Protein AF-A0A6L8U8P9-F1 (afdb_monomer_lite)

pLDDT: mean 80.03, std 17.09, range [36.03, 98.38]

Secondary structure (DSSP, 8-state):
-HHHHHHHHHHHHHHHTT-------SEE-TT-SEEEE---TTT-TT---EEEEEEEBTTB---EEEEE--TT----EEEEEEEETTTTEEEE-TT--SSEEEEE-SEEEEEEEEETTEEEEEEEEEEEEEEEEEEEEEEEESSS-EEEEEEEEE-TT--IIIII--EE-TTSTT--EE----SS-TTTT-

Sequence (190 aa):
MRVVRKLFLLITVLGALVSGKEAQAQLFSPGCDWVGTTQYQYVAPELQDPIFIFFSWLDNPGLGNLRAQFSDSTHATYLWRKYDPAQRQFNIIQGQTDSLLINLERGGYRVEVTVGDSTEIYTAWVMIDDVEIDRLAVWNNNCERLTLALFSKPNNFYEVNSNYFTYYNYYTPIHAPLTVLGPRGYFGDY

Radius of gyration: 21.23 Å; chains: 1; bounding box: 66×37×52 Å

Structure (mmCIF, N/CA/C/O backbone):
data_AF-A0A6L8U8P9-F1
#
_entry.id   AF-A0A6L8U8P9-F1
#
loop_
_atom_site.group_PDB
_atom_site.id
_atom_site.type_symbol
_atom_site.label_atom_id
_atom_site.label_alt_id
_atom_site.label_comp_id
_atom_site.label_asym_id
_atom_site.label_entity_id
_atom_site.label_seq_id
_atom_site.pdbx_PDB_ins_code
_atom_site.Cartn_x
_atom_site.Cartn_y
_atom_site.Cartn_z
_atom_site.occupancy
_atom_site.B_iso_or_equiv
_atom_site.auth_seq_id
_atom_site.auth_comp_id
_atom_site.auth_asym_id
_atom_site.auth_atom_id
_atom_site.pdbx_PDB_model_num
ATOM 1 N N . MET A 1 1 ? 49.863 11.173 25.622 1.00 55.50 1 MET A N 1
ATOM 2 C CA . MET A 1 1 ? 49.269 10.029 24.879 1.00 55.50 1 MET A CA 1
ATOM 3 C C . MET A 1 1 ? 48.055 9.364 25.542 1.00 55.50 1 MET A C 1
ATOM 5 O O . MET A 1 1 ? 47.125 9.035 24.820 1.00 55.50 1 MET A O 1
ATOM 9 N N . ARG A 1 2 ? 47.993 9.165 26.872 1.00 53.00 2 ARG A N 1
ATOM 10 C CA . ARG A 1 2 ? 46.843 8.493 27.533 1.00 53.00 2 ARG A CA 1
ATOM 11 C C . ARG A 1 2 ? 45.495 9.235 27.427 1.00 53.00 2 ARG A C 1
ATOM 13 O O . ARG A 1 2 ? 44.466 8.575 27.369 1.00 53.00 2 ARG A O 1
ATOM 20 N N . VAL A 1 3 ? 45.492 10.569 27.379 1.00 55.50 3 VAL A N 1
ATOM 21 C CA . VAL A 1 3 ? 44.261 11.389 27.298 1.00 55.50 3 VAL A CA 1
ATOM 22 C C . VAL A 1 3 ? 43.650 11.365 25.890 1.00 55.50 3 VAL A C 1
ATOM 24 O O . VAL A 1 3 ? 42.452 11.154 25.750 1.00 55.50 3 VAL A O 1
ATOM 27 N N . VAL A 1 4 ? 44.481 11.450 24.845 1.00 57.53 4 VAL A N 1
ATOM 28 C CA . VAL A 1 4 ? 44.051 11.401 23.431 1.00 57.53 4 VAL A CA 1
ATOM 29 C C . VAL A 1 4 ? 43.380 10.065 23.095 1.00 57.53 4 VAL A C 1
ATOM 31 O O . VAL A 1 4 ? 42.376 10.032 22.396 1.00 57.53 4 VAL A O 1
ATOM 34 N N . ARG A 1 5 ? 43.876 8.963 23.675 1.00 50.81 5 ARG A N 1
ATOM 35 C CA . ARG A 1 5 ? 43.324 7.612 23.489 1.00 50.81 5 ARG A CA 1
ATOM 36 C C . ARG A 1 5 ? 41.952 7.425 24.155 1.00 50.81 5 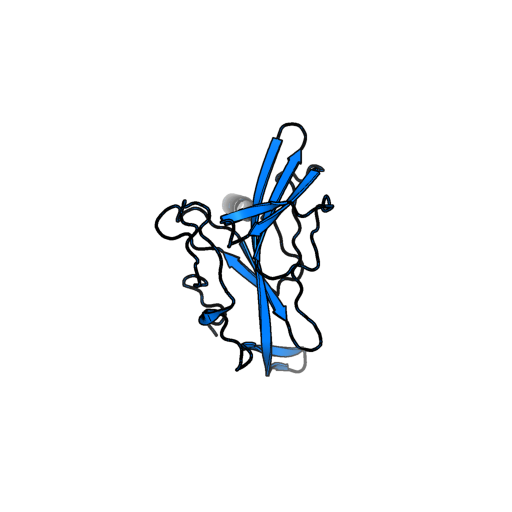ARG A C 1
ATOM 38 O O . ARG A 1 5 ? 41.137 6.672 23.640 1.00 50.81 5 ARG A O 1
ATOM 45 N N . LYS A 1 6 ? 41.688 8.124 25.269 1.00 52.06 6 LYS A N 1
ATOM 46 C CA . LYS A 1 6 ? 40.375 8.144 25.943 1.00 52.06 6 LYS A CA 1
ATOM 47 C C . LYS A 1 6 ? 39.373 9.045 25.216 1.00 52.06 6 LYS A C 1
ATOM 49 O O . LYS A 1 6 ? 38.208 8.682 25.114 1.00 52.06 6 LYS A O 1
ATOM 54 N N . LEU A 1 7 ? 39.838 10.171 24.670 1.00 52.81 7 LEU A N 1
ATOM 55 C CA . LEU A 1 7 ? 39.015 11.087 23.876 1.00 52.81 7 LEU A CA 1
ATOM 56 C C . LEU A 1 7 ? 38.567 10.438 22.554 1.00 52.81 7 LEU A C 1
ATOM 58 O O . LEU A 1 7 ? 37.402 10.538 22.189 1.00 52.81 7 LEU A O 1
ATOM 62 N N . PHE A 1 8 ? 39.460 9.692 21.891 1.00 57.50 8 PHE A N 1
ATOM 63 C CA . PHE A 1 8 ? 39.131 8.937 20.676 1.00 57.50 8 PHE A CA 1
ATOM 64 C C . PHE A 1 8 ? 38.073 7.851 20.920 1.00 57.50 8 PHE A C 1
ATOM 66 O O . PHE A 1 8 ? 37.175 7.681 20.100 1.00 57.50 8 PHE A O 1
ATOM 73 N N . LEU A 1 9 ? 38.156 7.157 22.062 1.00 56.59 9 LEU A N 1
ATOM 74 C CA . LEU A 1 9 ? 37.195 6.129 22.483 1.00 56.59 9 LEU A CA 1
ATOM 75 C C . LEU A 1 9 ? 35.818 6.723 22.813 1.00 56.59 9 LEU A C 1
ATOM 77 O O . LEU A 1 9 ? 34.799 6.146 22.454 1.00 56.59 9 LEU A O 1
ATOM 81 N N . LEU A 1 10 ? 35.776 7.902 23.441 1.00 54.94 10 LEU A N 1
ATOM 82 C CA . LEU A 1 10 ? 34.519 8.591 23.741 1.00 54.94 10 LEU A CA 1
ATOM 83 C C . LEU A 1 10 ? 33.801 9.049 22.459 1.00 54.94 10 LEU A C 1
ATOM 85 O O . LEU A 1 10 ? 32.586 8.924 22.364 1.00 54.94 10 LEU A O 1
ATOM 89 N N . ILE A 1 11 ? 34.551 9.524 21.457 1.00 60.00 11 ILE A N 1
ATOM 90 C CA . ILE A 1 11 ? 34.009 9.973 20.162 1.00 60.00 11 ILE A CA 1
ATOM 91 C C . ILE A 1 11 ? 33.498 8.787 19.324 1.00 60.00 11 ILE A C 1
ATOM 93 O O . ILE A 1 11 ? 32.464 8.904 18.672 1.00 60.00 11 ILE A O 1
ATOM 97 N N . THR A 1 12 ? 34.159 7.624 19.382 1.00 58.34 12 THR A N 1
ATOM 98 C CA . THR A 1 12 ? 33.671 6.406 18.701 1.00 58.34 12 THR A CA 1
ATOM 99 C C . THR A 1 12 ? 32.429 5.817 19.373 1.00 58.34 12 THR A C 1
ATOM 101 O O . THR A 1 12 ? 31.519 5.378 18.675 1.00 58.34 12 THR A O 1
ATOM 104 N N . VAL A 1 13 ? 32.334 5.872 20.707 1.00 57.28 13 VAL A N 1
ATOM 105 C CA . VAL A 1 13 ? 31.133 5.440 21.447 1.00 57.28 13 VAL A CA 1
ATOM 106 C C . VAL A 1 13 ? 29.951 6.395 21.219 1.00 57.28 13 VAL A C 1
ATOM 108 O O . VAL A 1 13 ? 28.833 5.927 21.019 1.00 57.28 13 VAL A O 1
ATOM 111 N N . LEU A 1 14 ? 30.179 7.715 21.161 1.00 53.31 14 LEU A N 1
ATOM 112 C CA . LEU A 1 14 ? 29.124 8.684 20.824 1.00 53.31 14 LEU A CA 1
ATOM 113 C C . LEU A 1 14 ? 28.647 8.557 19.366 1.00 53.31 14 LEU A C 1
ATOM 115 O O . LEU A 1 14 ? 27.462 8.732 19.108 1.00 53.31 14 LEU A O 1
ATOM 119 N N . GLY A 1 15 ? 29.538 8.226 18.423 1.00 55.09 15 GLY A N 1
ATOM 120 C CA . GLY A 1 15 ? 29.177 8.005 17.016 1.00 55.09 15 GLY A CA 1
ATOM 121 C C . GLY A 1 15 ? 28.318 6.753 16.791 1.00 55.09 15 GLY A C 1
ATOM 122 O O . GLY A 1 15 ? 27.399 6.775 15.974 1.00 55.09 15 GLY A O 1
ATOM 123 N N . ALA A 1 16 ? 28.554 5.686 17.562 1.00 52.03 16 ALA A N 1
ATOM 124 C CA . ALA A 1 16 ? 27.753 4.461 17.497 1.00 52.03 16 ALA A CA 1
ATOM 125 C C . ALA A 1 16 ? 26.325 4.643 18.054 1.00 52.03 16 ALA A C 1
ATOM 127 O O . ALA A 1 16 ? 25.391 4.018 17.560 1.00 52.03 16 ALA A O 1
ATOM 128 N N . LEU A 1 17 ? 26.128 5.547 19.023 1.00 47.03 17 LEU A N 1
ATOM 129 C CA . LEU A 1 17 ? 24.813 5.859 19.604 1.00 47.03 17 LEU A CA 1
ATOM 130 C C . LEU A 1 17 ? 23.882 6.651 18.665 1.00 47.03 17 LEU A C 1
ATOM 132 O O . LEU A 1 17 ? 22.680 6.700 18.904 1.00 47.03 17 LEU A O 1
ATOM 136 N N . VAL A 1 18 ? 24.407 7.250 17.590 1.00 49.84 18 VAL A N 1
ATOM 137 C CA . VAL A 1 18 ? 23.620 8.052 16.630 1.00 49.84 18 VAL A CA 1
ATOM 138 C C . VAL A 1 18 ? 23.088 7.210 15.454 1.00 49.84 18 VAL A C 1
ATOM 140 O O . VAL A 1 18 ? 22.254 7.680 14.686 1.00 49.84 18 VAL A O 1
ATOM 143 N N . SER A 1 19 ? 23.482 5.938 15.336 1.00 46.34 19 SER A N 1
ATOM 144 C CA . SER A 1 19 ? 23.127 5.075 14.189 1.00 46.34 19 SER A CA 1
ATOM 145 C C . SER A 1 19 ? 21.841 4.255 14.380 1.00 46.34 19 SER A C 1
ATOM 147 O O . SER A 1 19 ? 21.686 3.192 13.792 1.00 46.34 19 SER A O 1
ATOM 149 N N . GLY A 1 20 ? 20.909 4.737 15.204 1.00 43.91 20 GLY A N 1
ATOM 150 C CA . GLY A 1 20 ? 19.635 4.074 15.494 1.00 43.91 20 GLY A CA 1
ATOM 151 C C . GLY A 1 20 ? 18.436 4.905 15.055 1.00 43.91 20 GLY A C 1
ATOM 152 O O . GLY A 1 20 ? 17.607 5.270 15.882 1.00 43.91 20 GLY A O 1
ATOM 153 N N . LYS A 1 21 ? 18.355 5.251 13.770 1.00 36.03 21 LYS A N 1
ATOM 154 C CA . LYS A 1 21 ? 17.099 5.699 13.154 1.00 36.03 21 LYS A CA 1
ATOM 155 C C . LYS A 1 21 ? 16.789 4.845 11.938 1.00 36.03 21 LYS A C 1
ATOM 157 O O . LYS A 1 21 ? 16.579 5.359 10.846 1.00 36.03 21 LYS A O 1
ATOM 162 N N . GLU A 1 22 ? 16.723 3.535 12.140 1.00 36.97 22 GLU A N 1
ATOM 163 C CA . GLU A 1 22 ? 15.730 2.806 11.368 1.00 36.97 22 GLU A CA 1
ATOM 164 C C . GLU A 1 22 ? 14.389 3.258 11.926 1.00 36.97 22 GLU A C 1
ATOM 166 O O . GLU A 1 22 ? 14.026 2.942 13.059 1.00 36.97 22 GLU A O 1
ATOM 171 N N . ALA A 1 23 ? 13.702 4.113 11.169 1.00 42.19 23 ALA A N 1
ATOM 172 C CA . ALA A 1 23 ? 12.272 4.251 11.335 1.00 42.19 23 ALA A CA 1
ATOM 173 C C . ALA A 1 23 ? 11.730 2.822 11.280 1.00 42.19 23 ALA A C 1
ATOM 175 O O . ALA A 1 23 ? 11.814 2.173 10.239 1.00 42.19 23 ALA A O 1
ATOM 176 N N . GLN A 1 24 ? 11.287 2.298 12.420 1.00 47.22 24 GLN A N 1
ATOM 177 C CA . GLN A 1 24 ? 10.573 1.033 12.474 1.00 47.22 24 GLN A CA 1
ATOM 178 C C . GLN A 1 24 ? 9.279 1.282 11.707 1.00 47.22 24 GLN A C 1
ATOM 180 O O . GLN A 1 24 ? 8.310 1.723 12.299 1.00 47.22 24 GLN A O 1
ATOM 185 N N . ALA A 1 25 ? 9.286 1.171 10.381 1.00 56.16 25 ALA A N 1
ATOM 186 C CA . ALA A 1 25 ? 8.114 1.453 9.571 1.00 56.16 25 ALA A CA 1
ATOM 187 C C . ALA A 1 25 ? 7.067 0.389 9.897 1.00 56.16 25 ALA A C 1
ATOM 189 O O . ALA A 1 25 ? 7.136 -0.705 9.379 1.00 56.16 25 ALA A O 1
ATOM 190 N N . GLN A 1 26 ? 6.104 0.663 10.771 1.00 84.25 26 GLN A N 1
ATOM 191 C CA . GLN A 1 26 ? 5.254 -0.372 11.381 1.00 84.25 26 GLN A CA 1
ATOM 192 C C . GLN A 1 26 ? 4.292 -1.072 10.397 1.00 84.25 26 GLN A C 1
ATOM 194 O O . GLN A 1 26 ? 3.624 -2.054 10.735 1.00 84.25 26 GLN A O 1
ATOM 199 N N . LEU A 1 27 ? 4.266 -0.591 9.153 1.00 92.56 27 LEU A N 1
ATOM 200 C CA . LEU A 1 27 ? 3.691 -1.238 7.989 1.00 92.56 27 LEU A CA 1
ATOM 201 C C . LEU A 1 27 ? 4.789 -1.410 6.931 1.00 92.56 27 LEU A C 1
ATOM 203 O O . LEU A 1 27 ? 5.313 -0.435 6.395 1.00 92.56 27 LEU A O 1
ATOM 207 N N . PHE A 1 28 ? 5.117 -2.661 6.631 1.00 92.75 28 PHE A N 1
ATOM 208 C CA . PHE A 1 28 ? 6.154 -3.053 5.682 1.00 92.75 28 PHE A CA 1
ATOM 209 C C . PHE A 1 28 ? 5.547 -3.800 4.501 1.00 92.75 28 PHE A C 1
ATOM 211 O O . PHE A 1 28 ? 4.434 -4.319 4.579 1.00 92.75 28 PHE A O 1
ATOM 218 N N . SER A 1 29 ? 6.327 -3.943 3.435 1.00 93.62 29 SER A N 1
ATOM 219 C CA . SER A 1 29 ? 5.911 -4.648 2.228 1.00 93.62 29 SER A CA 1
ATOM 220 C C . SER A 1 29 ? 6.964 -5.666 1.796 1.00 93.62 29 SER A C 1
ATOM 222 O O . SER A 1 29 ? 7.821 -5.358 0.967 1.00 93.62 29 SER A O 1
ATOM 224 N N . PRO A 1 30 ? 6.967 -6.878 2.381 1.00 90.81 30 PRO A N 1
ATOM 225 C CA . PRO A 1 30 ? 7.939 -7.903 2.026 1.00 90.81 30 PRO A CA 1
ATOM 226 C C . PRO A 1 30 ? 7.894 -8.228 0.528 1.00 90.81 30 PRO A C 1
ATOM 228 O O . PRO A 1 30 ? 6.839 -8.574 -0.004 1.00 90.81 30 PRO A O 1
ATOM 231 N N . GLY A 1 31 ? 9.052 -8.144 -0.129 1.00 87.31 31 GLY A N 1
ATOM 232 C CA . GLY A 1 31 ? 9.192 -8.456 -1.551 1.00 87.31 31 GLY A CA 1
ATOM 233 C C . GLY A 1 31 ? 8.754 -7.351 -2.513 1.00 87.31 31 GLY A C 1
ATOM 234 O O . GLY A 1 31 ? 8.612 -7.651 -3.690 1.00 87.31 31 GLY A O 1
ATOM 235 N N . CYS A 1 32 ? 8.533 -6.109 -2.058 1.00 89.75 32 CYS A N 1
ATOM 236 C CA . CYS A 1 32 ? 8.394 -4.990 -2.994 1.00 89.75 32 CYS A CA 1
ATOM 237 C C . CYS A 1 32 ? 9.730 -4.673 -3.677 1.00 89.75 32 CYS A C 1
ATOM 239 O O . CYS A 1 32 ? 10.789 -4.739 -3.046 1.00 89.75 32 CYS A O 1
ATOM 241 N N . ASP A 1 33 ? 9.663 -4.244 -4.930 1.00 86.81 33 ASP A N 1
ATOM 242 C CA . ASP A 1 33 ? 10.825 -3.862 -5.733 1.00 86.81 33 ASP A CA 1
ATOM 243 C C . ASP A 1 33 ? 11.245 -2.412 -5.482 1.00 86.81 33 ASP A C 1
ATOM 245 O O . ASP A 1 33 ? 12.424 -2.068 -5.586 1.00 86.81 33 ASP A O 1
ATOM 249 N N . TRP A 1 34 ? 10.292 -1.551 -5.110 1.00 84.88 34 TRP A N 1
ATOM 250 C CA . TRP A 1 34 ? 10.565 -0.146 -4.824 1.00 84.88 34 TRP A CA 1
ATOM 251 C C . TRP A 1 34 ? 9.672 0.421 -3.719 1.00 84.88 34 TRP A C 1
ATOM 253 O O . TRP A 1 34 ? 8.519 0.016 -3.546 1.00 84.88 34 TRP A O 1
ATOM 263 N N . VAL A 1 35 ? 10.215 1.396 -2.985 1.00 87.00 35 VAL A N 1
ATOM 264 C CA . VAL A 1 35 ? 9.531 2.094 -1.892 1.00 87.00 35 VAL A CA 1
ATOM 265 C C . VAL A 1 35 ? 9.643 3.603 -2.073 1.00 87.00 35 VAL A C 1
ATOM 267 O O . VAL A 1 35 ? 10.734 4.136 -2.277 1.00 87.00 35 VAL A O 1
ATOM 270 N N . GLY A 1 36 ? 8.517 4.289 -1.918 1.00 85.44 36 GLY A N 1
ATOM 271 C CA . GLY A 1 36 ? 8.430 5.743 -1.877 1.00 85.44 36 GLY A CA 1
ATOM 272 C C . GLY A 1 36 ? 7.459 6.218 -0.811 1.00 85.44 36 GLY A C 1
ATOM 273 O O . GLY A 1 36 ? 6.970 5.436 0.003 1.00 85.44 36 GLY A O 1
ATOM 274 N N . THR A 1 37 ? 7.160 7.512 -0.826 1.00 86.94 37 THR A N 1
ATOM 275 C CA . THR A 1 37 ? 6.170 8.113 0.067 1.00 86.94 37 THR A CA 1
ATOM 276 C C . THR A 1 37 ? 5.205 8.998 -0.704 1.00 86.94 37 THR A C 1
ATOM 278 O O . THR A 1 37 ? 5.556 9.599 -1.724 1.00 86.94 37 THR A O 1
ATOM 281 N N . THR A 1 38 ? 3.964 9.065 -0.228 1.00 85.69 38 THR A N 1
ATOM 282 C CA . THR A 1 38 ? 2.966 9.986 -0.767 1.00 85.69 38 THR A CA 1
ATOM 283 C C . THR A 1 38 ? 3.362 11.430 -0.511 1.00 85.69 38 THR A C 1
ATOM 285 O O . THR A 1 38 ? 4.057 11.767 0.447 1.00 85.69 38 THR A O 1
ATOM 288 N N . GLN A 1 39 ? 2.879 12.308 -1.385 1.00 83.19 39 GLN A N 1
ATOM 289 C CA . GLN A 1 39 ? 2.958 13.748 -1.193 1.00 83.19 39 GLN A CA 1
ATOM 290 C C . GLN A 1 39 ? 1.550 14.319 -1.155 1.00 83.19 39 GLN A C 1
ATOM 292 O O . GLN A 1 39 ? 0.940 14.571 -2.197 1.00 83.19 39 GLN A O 1
ATOM 297 N N . TYR A 1 40 ? 1.016 14.507 0.049 1.00 82.56 40 TYR A N 1
ATOM 298 C CA . TYR A 1 40 ? -0.266 15.172 0.258 1.00 82.56 40 TYR A CA 1
ATOM 299 C C . TYR A 1 40 ? -0.063 16.686 0.209 1.00 82.56 40 TYR A C 1
ATOM 301 O O . TYR A 1 40 ? 0.044 17.368 1.227 1.00 82.56 40 TYR A O 1
ATOM 309 N N . GLN A 1 41 ? 0.044 17.224 -1.007 1.00 70.81 41 GLN A N 1
ATOM 310 C CA . GLN A 1 41 ? 0.229 18.659 -1.205 1.00 70.81 41 GLN A CA 1
ATOM 311 C C . GLN A 1 41 ? -0.911 19.473 -0.553 1.00 70.81 41 GLN A C 1
ATOM 313 O O . GLN A 1 41 ? -2.039 18.999 -0.399 1.00 70.81 41 GLN A O 1
ATOM 318 N N . TYR A 1 42 ? -0.604 20.726 -0.209 1.00 64.31 42 TYR A N 1
ATOM 319 C CA . TYR A 1 42 ? -1.521 21.790 0.232 1.00 64.31 42 TYR A CA 1
ATOM 320 C C . TYR A 1 42 ? -2.199 21.673 1.604 1.00 64.31 42 TYR A C 1
ATOM 322 O O . TYR A 1 42 ? -2.480 22.719 2.182 1.00 64.31 42 TYR A O 1
ATOM 330 N N . VAL A 1 43 ? -2.472 20.479 2.136 1.00 64.38 43 VAL A N 1
ATOM 331 C CA . VAL A 1 43 ? -3.299 20.351 3.361 1.00 64.38 43 VAL A CA 1
ATOM 332 C C . VAL A 1 43 ? -2.585 19.643 4.510 1.00 64.38 43 VAL A C 1
ATOM 334 O O . VAL A 1 43 ? -2.824 19.994 5.659 1.00 64.38 43 VAL A O 1
ATOM 337 N N . ALA A 1 44 ? -1.694 18.697 4.213 1.00 67.69 44 ALA A N 1
ATOM 338 C CA . ALA A 1 44 ? -0.932 17.972 5.229 1.00 67.69 44 ALA A CA 1
ATOM 339 C C . ALA A 1 44 ? 0.438 17.529 4.677 1.00 67.69 44 ALA A C 1
ATOM 341 O O . ALA A 1 44 ? 0.684 16.333 4.522 1.00 67.69 44 ALA A O 1
ATOM 342 N N . PRO A 1 45 ? 1.319 18.475 4.297 1.00 70.75 45 PRO A N 1
ATOM 343 C CA . PRO A 1 45 ? 2.610 18.164 3.674 1.00 70.75 45 PRO A CA 1
ATOM 344 C C . PRO A 1 45 ? 3.555 17.344 4.571 1.00 70.75 45 PRO A C 1
ATOM 346 O O . PRO A 1 45 ? 4.478 16.704 4.070 1.00 70.75 45 PRO A O 1
ATOM 349 N N . GLU A 1 46 ? 3.342 17.379 5.884 1.00 78.19 46 GLU A N 1
ATOM 350 C CA . GLU A 1 46 ? 4.046 16.583 6.887 1.00 78.19 46 GLU A CA 1
ATOM 351 C C . GLU A 1 46 ? 3.546 15.139 6.982 1.00 78.19 46 GLU A C 1
ATOM 353 O O . GLU A 1 46 ? 4.275 14.278 7.476 1.00 78.19 46 GLU A O 1
ATOM 358 N N . LEU A 1 47 ? 2.324 14.866 6.514 1.00 83.19 47 LEU A N 1
ATOM 359 C CA . LEU A 1 47 ? 1.782 13.518 6.477 1.00 83.19 47 LEU A CA 1
ATOM 360 C C . LEU A 1 47 ? 2.261 12.822 5.211 1.00 83.19 47 LEU A C 1
ATOM 362 O O . LEU A 1 47 ? 2.184 13.352 4.102 1.00 83.19 47 LEU A O 1
ATOM 366 N N . GLN A 1 48 ? 2.765 11.612 5.398 1.00 86.69 48 GLN A N 1
ATOM 367 C CA . GLN A 1 48 ? 3.263 10.764 4.333 1.00 86.69 48 GLN A CA 1
ATOM 368 C C . GLN A 1 48 ? 2.907 9.326 4.668 1.00 86.69 48 GLN A C 1
ATOM 370 O O . GLN A 1 48 ? 3.122 8.875 5.790 1.00 86.69 48 GLN A O 1
ATOM 375 N N . ASP A 1 49 ? 2.397 8.616 3.674 1.00 90.00 49 ASP A N 1
ATOM 376 C CA . ASP A 1 49 ? 2.185 7.179 3.739 1.00 90.00 49 ASP A CA 1
ATOM 377 C C . ASP A 1 49 ? 3.172 6.490 2.798 1.00 90.00 49 ASP A C 1
ATOM 379 O O . ASP A 1 49 ? 3.477 7.031 1.726 1.00 90.00 49 ASP A O 1
ATOM 383 N N . PRO A 1 50 ? 3.673 5.301 3.155 1.00 91.62 50 PRO A N 1
ATOM 384 C CA . PRO A 1 50 ? 4.499 4.513 2.262 1.00 91.62 50 PRO A CA 1
ATOM 385 C C . PRO A 1 50 ? 3.745 4.128 0.988 1.00 91.62 50 PRO A C 1
ATOM 387 O O . PRO A 1 50 ? 2.546 3.833 0.985 1.00 91.62 50 PRO A O 1
ATOM 390 N N . ILE A 1 51 ? 4.499 4.092 -0.100 1.00 89.56 51 ILE A N 1
ATOM 391 C CA . ILE A 1 51 ? 4.088 3.572 -1.393 1.00 89.56 51 ILE A CA 1
ATOM 392 C C . ILE A 1 51 ? 5.003 2.401 -1.705 1.00 89.56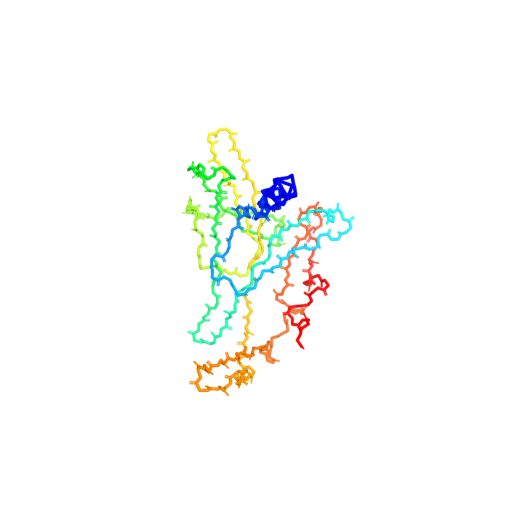 51 ILE A C 1
ATOM 394 O O . ILE A 1 51 ? 6.221 2.566 -1.746 1.00 89.56 51 ILE A O 1
ATOM 398 N N . PHE A 1 52 ? 4.418 1.237 -1.935 1.00 91.19 52 PHE A N 1
ATOM 399 C CA . PHE A 1 52 ? 5.128 0.013 -2.257 1.00 91.19 52 PHE A CA 1
ATOM 400 C C . PHE A 1 52 ? 4.806 -0.392 -3.684 1.00 91.19 52 PHE A C 1
ATOM 402 O O . PHE A 1 52 ? 3.634 -0.528 -4.042 1.00 91.19 52 PHE A O 1
ATOM 409 N N . ILE A 1 53 ? 5.842 -0.570 -4.496 1.00 88.06 53 ILE A N 1
ATOM 410 C CA . ILE A 1 53 ? 5.701 -0.934 -5.901 1.00 88.06 53 ILE A CA 1
ATOM 411 C C . ILE A 1 53 ? 6.249 -2.340 -6.108 1.00 88.06 53 ILE A C 1
ATOM 413 O O . ILE A 1 53 ? 7.346 -2.663 -5.651 1.00 88.06 53 ILE A O 1
ATOM 417 N N . PHE A 1 54 ? 5.454 -3.155 -6.789 1.00 89.00 54 PHE A N 1
ATOM 418 C CA . PHE A 1 54 ? 5.771 -4.518 -7.177 1.00 89.00 54 PHE A CA 1
ATOM 419 C C . PHE A 1 54 ? 5.848 -4.588 -8.691 1.00 89.00 54 PHE A C 1
ATOM 421 O O . PHE A 1 54 ? 4.898 -4.219 -9.385 1.00 89.00 54 PHE A O 1
ATOM 428 N N . PHE A 1 55 ? 6.972 -5.063 -9.194 1.00 86.38 55 PHE A N 1
ATOM 429 C CA . PHE A 1 55 ? 7.183 -5.299 -10.603 1.00 86.38 55 PHE A CA 1
ATOM 430 C C . PHE A 1 55 ? 6.445 -6.577 -10.992 1.00 86.38 55 PHE A C 1
ATOM 432 O O . PHE A 1 55 ? 6.469 -7.596 -10.304 1.00 86.38 55 PHE A O 1
ATOM 439 N N . SER A 1 56 ? 5.758 -6.493 -12.112 1.00 84.62 56 SER A N 1
ATOM 440 C CA . SER A 1 56 ? 4.980 -7.542 -12.731 1.00 84.62 56 SER A CA 1
ATOM 441 C C . SER A 1 56 ? 5.529 -7.761 -14.129 1.00 84.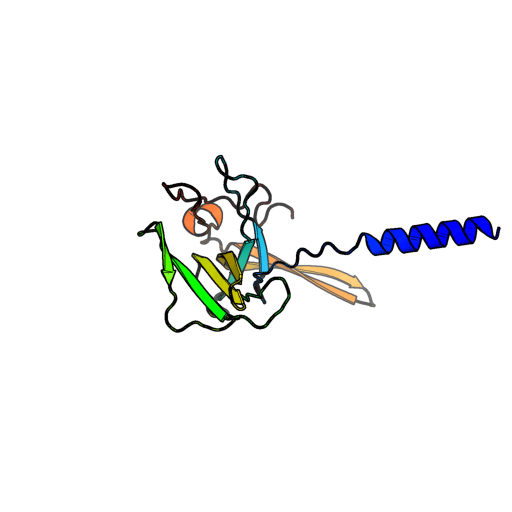62 56 SER A C 1
ATOM 443 O O . SER A 1 56 ? 5.932 -6.812 -14.796 1.00 84.62 56 SER A O 1
ATOM 445 N N . TRP A 1 57 ? 5.531 -9.012 -14.567 1.00 80.62 57 TRP A N 1
ATOM 446 C CA . TRP A 1 57 ? 5.796 -9.400 -15.950 1.00 80.62 57 TRP A CA 1
ATOM 447 C C . TRP A 1 57 ? 4.946 -10.624 -16.296 1.00 80.62 57 TRP A C 1
ATOM 449 O O . TRP A 1 57 ? 4.346 -11.240 -15.414 1.00 80.62 57 TRP A O 1
ATOM 459 N N . LEU A 1 58 ? 4.874 -10.987 -17.579 1.00 71.81 58 LEU A N 1
ATOM 460 C CA . LEU A 1 58 ? 3.923 -11.983 -18.098 1.00 71.81 58 LEU A CA 1
ATOM 461 C C . LEU A 1 58 ? 3.891 -13.308 -17.306 1.00 71.81 58 LEU A C 1
ATOM 463 O O . LEU A 1 58 ? 2.814 -13.840 -17.049 1.00 71.81 58 LEU A O 1
ATOM 467 N N . ASP A 1 59 ? 5.057 -13.805 -16.887 1.00 72.62 59 ASP A N 1
ATOM 468 C CA . ASP A 1 59 ? 5.203 -15.087 -16.181 1.00 72.62 59 ASP A CA 1
ATOM 469 C C . ASP A 1 59 ? 5.233 -14.960 -14.645 1.00 72.62 59 ASP A C 1
ATOM 471 O O . ASP A 1 59 ? 5.304 -15.966 -13.937 1.00 72.62 59 ASP A O 1
ATOM 475 N N . ASN A 1 60 ? 5.193 -13.737 -14.113 1.00 74.81 60 ASN A N 1
ATOM 476 C CA . ASN A 1 60 ? 5.137 -13.464 -12.680 1.00 74.81 60 ASN A CA 1
ATOM 477 C C . ASN A 1 60 ? 4.269 -12.220 -12.444 1.00 74.81 60 ASN A C 1
ATOM 479 O O . ASN A 1 60 ? 4.791 -11.098 -12.440 1.00 74.81 60 ASN A O 1
ATOM 483 N N . PRO A 1 61 ? 2.943 -12.391 -12.292 1.00 75.81 61 PRO A N 1
ATOM 484 C CA . PRO A 1 61 ? 2.080 -11.274 -11.965 1.00 75.81 61 PRO A CA 1
ATOM 485 C C . PRO A 1 61 ? 2.510 -10.729 -10.603 1.00 75.81 61 PRO A C 1
ATOM 487 O O . PRO A 1 61 ? 2.393 -11.415 -9.587 1.00 75.81 61 PRO A O 1
ATOM 490 N N . GLY A 1 62 ? 3.037 -9.507 -10.593 1.00 76.00 62 GLY A N 1
ATOM 491 C CA . GLY A 1 62 ? 3.442 -8.825 -9.373 1.00 76.00 62 GLY A CA 1
ATOM 492 C C . GLY A 1 62 ? 2.218 -8.690 -8.479 1.00 76.00 62 GLY A C 1
ATOM 493 O O . GLY A 1 62 ? 1.253 -8.018 -8.836 1.00 76.00 62 GLY A O 1
ATOM 494 N N . LEU A 1 63 ? 2.222 -9.374 -7.341 1.00 88.19 63 LEU A N 1
ATOM 495 C CA . LEU A 1 63 ? 1.155 -9.289 -6.357 1.00 88.19 63 LEU A CA 1
ATOM 496 C C . LEU A 1 63 ? 1.707 -8.659 -5.090 1.00 88.19 63 LEU A C 1
ATOM 498 O O . LEU A 1 63 ? 2.745 -9.074 -4.572 1.00 88.19 63 LEU A O 1
ATOM 502 N N . GLY A 1 64 ? 0.993 -7.654 -4.592 1.00 92.06 64 GLY A N 1
ATOM 503 C CA . GLY A 1 64 ? 1.435 -6.916 -3.428 1.00 92.06 64 GLY A CA 1
ATOM 504 C C . GLY A 1 64 ? 1.266 -7.713 -2.142 1.00 92.06 64 GLY A C 1
ATOM 505 O O . GLY A 1 64 ? 0.349 -8.522 -2.005 1.00 92.06 64 GLY A O 1
ATOM 506 N N . ASN A 1 65 ? 2.123 -7.440 -1.166 1.00 95.38 65 ASN A N 1
ATOM 507 C CA . ASN A 1 65 ? 2.037 -8.015 0.170 1.00 95.38 65 ASN A CA 1
ATOM 508 C C . ASN A 1 65 ? 2.317 -6.928 1.203 1.00 95.38 65 ASN A C 1
ATOM 510 O O . ASN A 1 65 ? 3.273 -6.176 1.056 1.00 95.38 65 ASN A O 1
ATOM 514 N N . LEU A 1 66 ? 1.530 -6.875 2.271 1.00 97.31 66 LEU A N 1
ATOM 515 C CA . LEU A 1 66 ? 1.725 -5.961 3.389 1.00 97.31 66 LEU A CA 1
ATOM 516 C C . LEU A 1 66 ? 1.843 -6.741 4.691 1.00 97.31 66 LEU A C 1
ATOM 518 O O . LEU A 1 66 ? 1.110 -7.698 4.927 1.00 97.31 66 LEU A O 1
ATOM 522 N N . ARG A 1 67 ? 2.749 -6.310 5.562 1.00 96.69 67 ARG A N 1
ATOM 523 C CA . ARG A 1 67 ? 2.902 -6.827 6.918 1.00 96.69 67 ARG A CA 1
ATOM 524 C C . ARG A 1 67 ? 2.818 -5.679 7.909 1.00 96.69 67 ARG A C 1
ATOM 526 O O . ARG A 1 67 ? 3.594 -4.734 7.816 1.00 96.69 67 ARG A O 1
ATOM 533 N N . ALA A 1 68 ? 1.920 -5.801 8.873 1.00 96.62 68 ALA A N 1
ATOM 534 C CA . ALA A 1 68 ? 1.743 -4.841 9.949 1.00 96.62 68 ALA A CA 1
ATOM 535 C C . ALA A 1 68 ? 2.273 -5.386 11.277 1.00 96.62 68 ALA A C 1
ATOM 537 O O . ALA A 1 68 ? 2.187 -6.585 11.558 1.00 96.62 68 ALA A O 1
ATOM 538 N N . GLN A 1 69 ? 2.773 -4.497 12.122 1.00 95.44 69 GLN A N 1
ATOM 539 C CA . GLN A 1 69 ? 3.175 -4.808 13.486 1.00 95.44 69 GLN A CA 1
ATOM 540 C C . GLN A 1 69 ? 2.827 -3.632 14.400 1.00 95.44 69 GLN A C 1
ATOM 542 O O . GLN A 1 69 ? 2.868 -2.488 13.964 1.00 95.44 69 GLN A O 1
ATOM 547 N N . PHE A 1 70 ? 2.466 -3.906 15.653 1.00 95.12 70 PHE A N 1
ATOM 548 C CA . PHE A 1 70 ? 2.323 -2.844 16.648 1.00 95.12 70 PHE A CA 1
ATOM 549 C C . PHE A 1 70 ? 3.705 -2.257 16.971 1.00 95.12 70 PHE A C 1
ATOM 551 O O . PHE A 1 70 ? 4.707 -2.975 16.893 1.00 95.12 70 PHE A O 1
ATOM 558 N N . SER A 1 71 ? 3.785 -0.973 17.314 1.00 92.25 71 SER A N 1
ATOM 559 C CA . SER A 1 71 ? 5.058 -0.239 17.398 1.00 92.25 71 SER A CA 1
ATOM 560 C C . SER A 1 71 ? 6.059 -0.807 18.408 1.00 92.25 71 SER A C 1
ATOM 562 O O . SER A 1 71 ? 7.266 -0.690 18.205 1.00 92.25 71 SER A O 1
ATOM 564 N N . ASP A 1 72 ? 5.577 -1.470 19.458 1.00 90.88 72 ASP A N 1
ATOM 565 C CA . ASP A 1 72 ? 6.397 -2.125 20.482 1.00 90.88 72 ASP A CA 1
ATOM 566 C C . ASP A 1 72 ? 6.599 -3.636 20.249 1.00 90.88 72 ASP A C 1
ATOM 568 O O . ASP A 1 72 ? 7.147 -4.336 21.100 1.00 90.88 72 ASP A O 1
ATOM 572 N N . SER A 1 73 ? 6.183 -4.146 19.084 1.00 89.50 73 SER A N 1
ATOM 573 C CA . SER A 1 73 ? 6.222 -5.565 18.708 1.00 89.50 73 SER A CA 1
ATOM 574 C C . SER A 1 73 ? 5.321 -6.504 19.520 1.00 89.50 73 SER A C 1
ATOM 576 O O . SER A 1 73 ? 5.385 -7.719 19.308 1.00 89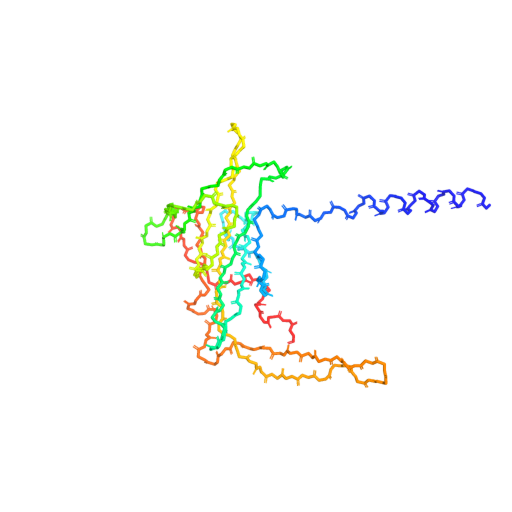.50 73 SER A O 1
ATOM 578 N N . THR A 1 74 ? 4.460 -5.987 20.399 1.00 91.38 74 THR A N 1
ATOM 579 C CA . THR A 1 74 ? 3.483 -6.800 21.131 1.00 91.38 74 THR A CA 1
ATOM 580 C C . THR A 1 74 ? 2.530 -7.503 20.167 1.00 91.38 74 THR A C 1
ATOM 582 O O . THR A 1 74 ? 2.179 -6.990 19.101 1.00 91.38 74 THR A O 1
ATOM 585 N N . HIS A 1 75 ? 2.108 -8.713 20.539 1.00 93.12 75 HIS A N 1
ATOM 586 C CA . HIS A 1 75 ? 1.102 -9.446 19.783 1.00 93.12 75 HIS A CA 1
ATOM 587 C C . HIS A 1 75 ? -0.210 -8.655 19.747 1.00 93.12 75 HIS A C 1
ATOM 589 O O . HIS A 1 75 ? -0.769 -8.324 20.792 1.00 93.12 75 HIS A O 1
ATOM 595 N N . ALA A 1 76 ? -0.687 -8.374 18.539 1.00 96.25 76 ALA A N 1
ATOM 596 C CA . ALA A 1 76 ? -1.821 -7.503 18.292 1.00 96.25 76 ALA A CA 1
ATOM 597 C C . ALA A 1 76 ? -2.908 -8.203 17.477 1.00 96.25 76 ALA A C 1
ATOM 599 O O . ALA A 1 76 ? -2.690 -9.249 16.864 1.00 96.25 76 ALA A O 1
ATOM 600 N N . THR A 1 77 ? -4.079 -7.580 17.451 1.00 97.38 77 THR A N 1
ATOM 601 C CA . THR A 1 77 ? -5.157 -7.906 16.513 1.00 97.38 77 THR A CA 1
ATOM 602 C C . THR A 1 77 ? -5.143 -6.925 15.347 1.00 97.38 77 THR A C 1
ATOM 604 O O . THR A 1 77 ? -4.705 -5.785 15.507 1.00 97.38 77 THR A O 1
ATOM 607 N N . TYR A 1 78 ? -5.595 -7.373 14.174 1.00 97.81 78 TYR A N 1
ATOM 608 C CA . TYR A 1 78 ? -5.495 -6.610 12.932 1.00 97.81 78 TYR A CA 1
ATOM 609 C C . TYR A 1 78 ? -6.857 -6.499 12.254 1.00 97.81 78 TYR A C 1
ATOM 611 O O . TYR A 1 78 ? -7.548 -7.503 12.077 1.00 97.81 78 TYR A O 1
ATOM 619 N N . LEU A 1 79 ? -7.218 -5.288 11.827 1.00 98.00 79 LEU A N 1
ATOM 620 C CA . LEU A 1 79 ? -8.394 -5.038 10.996 1.00 98.00 79 LEU A CA 1
ATOM 621 C C . LEU A 1 79 ? -7.995 -4.286 9.728 1.00 98.00 79 LEU A C 1
ATOM 623 O O . LEU A 1 79 ? -7.726 -3.081 9.747 1.00 98.00 79 LEU A O 1
ATOM 627 N N . TRP A 1 80 ? -7.980 -5.013 8.613 1.00 98.31 80 TRP A N 1
ATOM 628 C CA . TRP A 1 80 ? -7.584 -4.485 7.313 1.00 98.31 80 TRP A CA 1
ATOM 629 C C . TRP A 1 80 ? -8.748 -3.855 6.553 1.00 98.31 80 TRP A C 1
ATOM 631 O O . TRP A 1 80 ? -9.883 -4.335 6.573 1.00 98.31 80 TRP A O 1
ATOM 641 N N . ARG A 1 81 ? -8.445 -2.780 5.827 1.00 98.38 81 ARG A N 1
ATOM 642 C CA . ARG A 1 81 ? -9.376 -2.063 4.962 1.00 98.38 81 ARG A CA 1
ATOM 643 C C . ARG A 1 81 ? -8.725 -1.704 3.629 1.00 98.38 81 ARG A C 1
ATOM 645 O O . ARG A 1 81 ? -7.549 -1.345 3.600 1.00 98.38 81 ARG A O 1
ATOM 652 N N . LYS A 1 82 ? -9.499 -1.740 2.542 1.00 97.50 82 LYS A N 1
ATOM 653 C CA . LYS A 1 82 ? -9.102 -1.259 1.208 1.00 97.50 82 LYS A CA 1
ATOM 654 C C . LYS A 1 82 ? -9.829 0.047 0.902 1.00 97.50 82 LYS A C 1
ATOM 656 O O . LYS A 1 82 ? -11.017 0.183 1.193 1.00 97.50 82 LYS A O 1
ATOM 661 N N . TYR A 1 83 ? -9.114 1.009 0.340 1.00 96.69 83 TYR A N 1
ATOM 662 C CA . TYR A 1 83 ? -9.678 2.276 -0.093 1.00 96.69 83 TYR A CA 1
ATOM 663 C C . TYR A 1 83 ? -10.577 2.075 -1.318 1.00 96.69 83 TYR A C 1
ATOM 665 O O . TYR A 1 83 ? -10.151 1.513 -2.326 1.00 96.69 83 TYR A O 1
ATOM 673 N N . ASP A 1 84 ? -11.809 2.563 -1.225 1.00 94.56 84 ASP A N 1
ATOM 674 C CA . ASP A 1 84 ? -12.783 2.622 -2.305 1.00 94.56 84 ASP A CA 1
ATOM 675 C C . ASP A 1 84 ? -12.869 4.072 -2.815 1.00 94.56 84 ASP A C 1
ATOM 677 O O . ASP A 1 84 ? -13.390 4.944 -2.109 1.00 94.56 84 ASP A O 1
ATOM 681 N N . PRO A 1 85 ? -12.373 4.363 -4.030 1.00 90.69 85 PRO A N 1
ATOM 682 C CA . PRO A 1 85 ? -12.410 5.711 -4.584 1.00 90.69 85 PRO A CA 1
ATOM 683 C C . PRO A 1 85 ? -13.820 6.179 -4.966 1.00 90.69 85 PRO A C 1
ATOM 685 O O . PRO A 1 85 ? -14.064 7.384 -4.963 1.00 90.69 85 PRO A O 1
ATOM 688 N N . ALA A 1 86 ? -14.756 5.270 -5.260 1.00 91.38 86 ALA A N 1
ATOM 689 C CA . ALA A 1 86 ? -16.133 5.629 -5.593 1.00 91.38 86 ALA A CA 1
ATOM 690 C C . ALA A 1 86 ? -16.890 6.102 -4.347 1.00 91.38 86 ALA A C 1
ATOM 692 O O . ALA A 1 86 ? -17.644 7.076 -4.393 1.00 91.38 86 ALA A O 1
ATOM 693 N N . GLN A 1 87 ? -16.647 5.439 -3.216 1.00 93.31 87 GLN A N 1
ATOM 694 C CA . GLN A 1 87 ? -17.243 5.799 -1.930 1.00 93.31 87 GLN A CA 1
ATOM 695 C C . GLN A 1 87 ? -16.398 6.787 -1.115 1.00 93.31 87 GLN A C 1
ATOM 697 O O . GLN A 1 87 ? -16.892 7.341 -0.136 1.00 93.31 87 GLN A O 1
ATOM 702 N N . ARG A 1 88 ? -15.148 7.033 -1.526 1.00 92.75 88 ARG A N 1
ATOM 703 C CA . ARG A 1 88 ? -14.166 7.880 -0.830 1.00 92.75 88 ARG A CA 1
ATOM 704 C C . ARG A 1 88 ? -13.945 7.450 0.623 1.00 92.75 88 ARG A C 1
ATOM 706 O O . ARG A 1 88 ? -13.852 8.277 1.522 1.00 92.75 88 ARG A O 1
ATOM 713 N N . GLN A 1 89 ? -13.851 6.145 0.863 1.00 94.62 89 GLN A N 1
ATOM 714 C CA . GLN A 1 89 ? -13.677 5.595 2.211 1.00 94.62 89 GLN A CA 1
ATOM 715 C C . GLN A 1 89 ? -12.878 4.292 2.215 1.00 94.62 89 GLN A C 1
ATOM 717 O O . GLN A 1 89 ? -12.675 3.669 1.180 1.00 94.62 89 GLN A O 1
ATOM 722 N N . PHE A 1 90 ? -12.427 3.875 3.397 1.00 96.69 90 PHE A N 1
ATOM 723 C CA . PHE A 1 90 ? -11.764 2.589 3.604 1.00 96.69 90 PHE A CA 1
ATOM 724 C C . PHE A 1 90 ? -12.784 1.531 4.041 1.00 96.69 90 PHE A C 1
ATOM 726 O O . PHE A 1 90 ? -13.337 1.616 5.137 1.00 96.69 90 PHE A O 1
ATOM 733 N N . ASN A 1 91 ? -12.991 0.515 3.206 1.00 97.81 91 ASN A N 1
ATOM 734 C CA . ASN A 1 91 ? -13.929 -0.582 3.439 1.00 97.81 91 ASN A CA 1
ATOM 735 C C . ASN A 1 91 ? -13.220 -1.803 4.033 1.00 97.81 91 ASN A C 1
ATOM 737 O O . ASN A 1 91 ? -12.117 -2.141 3.610 1.00 97.81 91 ASN A O 1
ATOM 741 N N . ILE A 1 92 ? -13.856 -2.480 4.994 1.00 98.00 92 ILE A N 1
ATOM 742 C CA . ILE A 1 92 ? -13.298 -3.666 5.669 1.00 98.00 92 ILE A CA 1
ATOM 743 C C . ILE A 1 92 ? -13.064 -4.805 4.673 1.00 98.00 92 ILE A C 1
ATOM 745 O O . ILE A 1 92 ? -13.970 -5.188 3.932 1.00 98.00 92 ILE A O 1
ATOM 749 N N . ILE A 1 93 ? -11.863 -5.384 4.717 1.00 97.69 93 ILE A N 1
ATOM 750 C CA . ILE A 1 93 ? -11.530 -6.629 4.025 1.00 97.69 93 ILE A CA 1
ATOM 751 C C . ILE A 1 93 ? -12.011 -7.783 4.909 1.00 97.69 93 ILE A C 1
ATOM 753 O O . ILE A 1 93 ? -11.426 -8.078 5.949 1.00 97.69 93 ILE A O 1
ATOM 757 N N . GLN A 1 94 ? -13.128 -8.397 4.524 1.00 95.94 94 GLN A N 1
ATOM 758 C CA . GLN A 1 94 ? -13.781 -9.434 5.324 1.00 95.94 94 GLN A CA 1
ATOM 759 C C . GLN A 1 94 ? -12.889 -10.669 5.488 1.00 95.94 94 GLN A C 1
ATOM 761 O O . GLN A 1 94 ? -12.274 -11.130 4.530 1.00 95.94 94 GLN A O 1
ATOM 766 N N . GLY A 1 95 ? -12.856 -11.221 6.703 1.00 92.81 95 GLY A N 1
ATOM 767 C CA . GLY A 1 95 ? -12.125 -12.454 7.014 1.00 92.81 95 GLY A CA 1
ATOM 768 C C . GLY A 1 95 ? -10.609 -12.300 7.173 1.00 92.81 95 GLY A C 1
ATOM 769 O O . GLY A 1 95 ? -9.952 -13.286 7.488 1.00 92.81 95 GLY A O 1
ATOM 770 N N . GLN A 1 96 ? -10.055 -11.095 7.007 1.00 95.06 96 GLN A N 1
ATOM 771 C CA . GLN A 1 96 ? -8.627 -10.853 7.181 1.00 95.06 96 GLN A CA 1
ATOM 772 C C . GLN A 1 96 ? -8.304 -10.348 8.592 1.00 95.06 96 GLN A C 1
ATOM 774 O O . GLN A 1 96 ? -8.548 -9.183 8.908 1.00 95.06 96 GLN A O 1
ATOM 779 N N . THR A 1 97 ? -7.680 -11.199 9.405 1.00 95.31 97 THR A N 1
ATOM 780 C CA . THR A 1 97 ? -7.271 -10.875 10.788 1.00 95.31 97 THR A CA 1
ATOM 781 C C . THR A 1 97 ? -5.774 -11.028 11.046 1.00 95.31 97 THR A C 1
ATOM 783 O O . THR A 1 97 ? -5.302 -10.718 12.138 1.00 95.31 97 THR A O 1
ATOM 786 N N . ASP A 1 98 ? -5.021 -11.517 10.061 1.00 96.56 98 ASP A N 1
ATOM 787 C CA . ASP A 1 98 ? -3.587 -11.750 10.196 1.00 96.56 98 ASP A CA 1
ATOM 788 C C . ASP A 1 98 ? -2.768 -10.465 10.032 1.00 96.56 98 ASP A C 1
ATOM 790 O O . ASP A 1 98 ? -3.136 -9.537 9.306 1.00 96.56 98 ASP A O 1
ATOM 794 N N . SER A 1 99 ? -1.582 -10.459 10.649 1.00 96.12 99 SER A N 1
ATOM 795 C CA . SER A 1 99 ? -0.567 -9.409 10.463 1.00 96.12 99 SER A CA 1
ATOM 796 C C . SER A 1 99 ? -0.075 -9.283 9.020 1.00 96.12 99 SER A C 1
ATOM 798 O O . SER A 1 99 ? 0.433 -8.231 8.639 1.00 96.12 99 SER A O 1
ATOM 800 N N . LEU A 1 100 ? -0.184 -10.356 8.231 1.00 96.50 100 LEU A N 1
ATOM 801 C CA . LEU A 1 100 ? 0.271 -10.439 6.850 1.00 96.50 100 LEU A CA 1
ATOM 802 C C . LEU A 1 100 ? -0.941 -10.484 5.920 1.00 96.50 100 LEU A C 1
ATOM 804 O O . LEU A 1 100 ? -1.758 -11.394 6.016 1.00 96.50 100 LEU A O 1
ATOM 808 N N . LEU A 1 101 ? -1.010 -9.537 4.995 1.00 96.81 101 LEU A N 1
ATOM 809 C CA . LEU A 1 101 ? -2.006 -9.458 3.939 1.00 96.81 101 LEU A CA 1
ATOM 810 C C . LEU A 1 101 ? -1.306 -9.657 2.588 1.00 96.81 101 LEU A C 1
ATOM 812 O O . LEU A 1 101 ? -0.396 -8.905 2.251 1.00 96.81 101 LEU A O 1
ATOM 816 N N . ILE A 1 102 ? -1.701 -10.688 1.842 1.00 95.38 102 ILE A N 1
ATOM 817 C CA . ILE A 1 102 ? -1.033 -11.133 0.607 1.00 95.38 102 ILE A CA 1
ATOM 818 C C . ILE A 1 102 ? -1.938 -11.016 -0.617 1.00 95.38 102 ILE A C 1
ATOM 820 O O . ILE A 1 102 ? -3.149 -10.842 -0.481 1.00 95.38 102 ILE A O 1
ATOM 824 N N . ASN A 1 103 ? -1.354 -11.201 -1.803 1.00 92.50 103 ASN A N 1
ATOM 825 C CA . ASN A 1 103 ? -2.066 -11.232 -3.084 1.00 92.50 103 ASN A CA 1
ATOM 826 C C . ASN A 1 103 ? -2.845 -9.938 -3.368 1.00 92.50 103 ASN A C 1
ATOM 828 O O . ASN A 1 103 ? -3.981 -9.961 -3.842 1.00 92.50 103 ASN A O 1
ATOM 832 N N . LEU A 1 104 ? -2.242 -8.801 -3.024 1.00 94.50 104 LEU A N 1
ATOM 833 C CA . LEU A 1 104 ? -2.869 -7.496 -3.124 1.00 94.50 104 LEU A CA 1
ATOM 834 C C . LEU A 1 104 ? -2.819 -6.951 -4.542 1.00 94.50 104 LEU A C 1
ATOM 836 O O . LEU A 1 104 ? -1.787 -6.954 -5.211 1.00 94.50 104 LEU A O 1
ATOM 840 N N . GLU A 1 105 ? -3.956 -6.409 -4.951 1.00 92.00 105 GLU A N 1
ATOM 841 C CA . GLU A 1 105 ? -4.072 -5.569 -6.131 1.00 92.00 105 GLU A CA 1
ATOM 842 C C . GLU A 1 105 ? -3.579 -4.145 -5.839 1.00 92.00 105 GLU A C 1
ATOM 844 O O . GLU A 1 105 ? -3.298 -3.765 -4.700 1.00 92.00 105 GLU A O 1
ATOM 849 N N . ARG A 1 106 ? -3.558 -3.312 -6.883 1.00 90.12 106 ARG A N 1
ATOM 850 C CA . ARG A 1 106 ? -3.325 -1.873 -6.742 1.00 90.12 106 ARG A CA 1
ATOM 851 C C . ARG A 1 106 ? -4.363 -1.239 -5.810 1.00 90.12 106 ARG A C 1
ATOM 853 O O . ARG A 1 106 ? -5.558 -1.540 -5.901 1.00 90.12 106 ARG A O 1
ATOM 860 N N . GLY A 1 107 ? -3.926 -0.308 -4.970 1.00 93.06 107 GLY A N 1
ATOM 861 C CA . GLY A 1 107 ? -4.822 0.524 -4.172 1.00 93.06 107 GLY A CA 1
ATOM 862 C C . GLY A 1 107 ? -4.253 0.964 -2.830 1.00 93.06 107 GLY A C 1
ATOM 863 O O . GLY A 1 107 ? -3.128 0.639 -2.459 1.00 93.06 107 GLY A O 1
ATOM 864 N N . GLY A 1 108 ? -5.064 1.727 -2.100 1.00 95.06 108 GLY A N 1
ATOM 865 C CA . GLY A 1 108 ? -4.766 2.151 -0.737 1.00 95.06 108 GLY A CA 1
ATOM 866 C C . GLY A 1 108 ? -5.238 1.104 0.262 1.00 95.06 108 GLY A C 1
ATOM 867 O O . GLY A 1 108 ? -6.371 0.631 0.180 1.00 95.06 108 GLY A O 1
ATOM 868 N N . TYR A 1 109 ? -4.392 0.770 1.223 1.00 97.25 109 TYR A N 1
ATOM 869 C CA . TYR A 1 109 ? -4.672 -0.197 2.273 1.00 97.25 109 TYR A CA 1
ATOM 870 C C . TYR A 1 109 ? -4.433 0.446 3.628 1.00 97.25 109 TYR A C 1
ATOM 872 O O . TYR A 1 109 ? -3.457 1.167 3.816 1.00 97.25 109 TYR A O 1
ATOM 880 N N . ARG A 1 110 ? -5.329 0.179 4.574 1.00 97.00 110 ARG A N 1
ATOM 881 C CA . ARG A 1 110 ? -5.223 0.635 5.957 1.00 97.00 110 ARG A CA 1
ATOM 882 C C . ARG A 1 110 ? -5.369 -0.542 6.899 1.00 97.00 110 ARG A C 1
ATOM 884 O O . ARG A 1 110 ? -6.205 -1.412 6.670 1.00 97.00 110 ARG A O 1
ATOM 891 N N . VAL A 1 111 ? -4.607 -0.527 7.976 1.00 97.75 111 VAL A N 1
ATOM 892 C CA . VAL A 1 111 ? -4.717 -1.496 9.059 1.00 97.75 111 VAL A CA 1
ATOM 893 C C . VAL A 1 111 ? -4.867 -0.763 10.380 1.00 97.75 111 VAL A C 1
ATOM 895 O O . VAL A 1 111 ? -4.153 0.200 10.650 1.00 97.75 111 VAL A O 1
ATOM 898 N N . GLU A 1 112 ? -5.824 -1.212 11.180 1.00 97.50 112 GLU A N 1
ATOM 899 C CA . GLU A 1 112 ? -5.873 -0.928 12.612 1.00 97.50 112 GLU A CA 1
ATOM 900 C C . GLU A 1 112 ? -5.184 -2.082 13.336 1.00 97.50 112 GLU A C 1
ATOM 902 O O . GLU A 1 112 ? -5.526 -3.245 13.106 1.00 97.50 112 GLU A O 1
ATOM 907 N N . VAL A 1 113 ? -4.193 -1.757 14.163 1.00 97.50 113 VAL A N 1
ATOM 908 C CA . VAL A 1 113 ? -3.416 -2.705 14.960 1.00 97.50 113 VAL A CA 1
ATOM 909 C C . VAL A 1 113 ? -3.711 -2.433 16.431 1.00 97.50 113 VAL A C 1
ATOM 911 O O . VAL A 1 113 ? -3.394 -1.354 16.931 1.00 97.50 113 VAL A O 1
ATOM 914 N N . THR A 1 114 ? -4.331 -3.387 17.123 1.00 97.12 114 THR A N 1
ATOM 915 C CA . THR A 1 114 ? -4.856 -3.177 18.483 1.00 97.12 114 THR A CA 1
ATOM 916 C C . THR A 1 114 ? -4.219 -4.125 19.496 1.00 97.12 114 THR A C 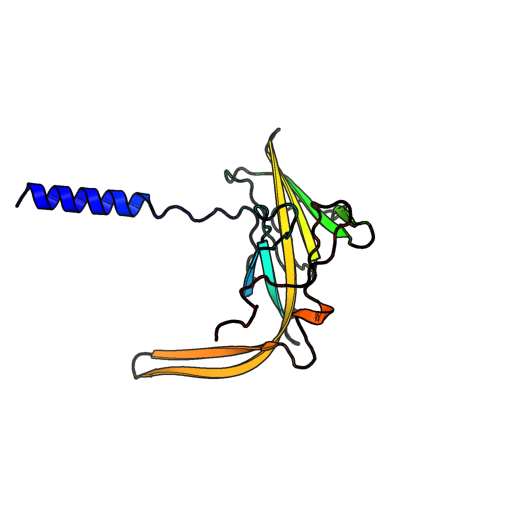1
ATOM 918 O O . THR A 1 114 ? -4.199 -5.343 19.291 1.00 97.12 114 THR A O 1
ATOM 921 N N . VAL A 1 115 ? -3.753 -3.559 20.614 1.00 96.25 115 VAL A N 1
ATOM 922 C CA . VAL A 1 115 ? -3.184 -4.249 21.782 1.00 96.25 115 VAL A CA 1
ATOM 923 C C . VAL A 1 115 ? -3.882 -3.724 23.040 1.00 96.25 115 VAL A C 1
ATOM 925 O O . VAL A 1 115 ? -3.636 -2.598 23.473 1.00 96.25 115 VAL A O 1
ATOM 928 N N . GLY A 1 116 ? -4.763 -4.531 23.641 1.00 94.75 116 GLY A N 1
ATOM 929 C CA . GLY A 1 116 ? -5.588 -4.083 24.770 1.00 94.75 116 GLY A CA 1
ATOM 930 C C . GLY A 1 116 ? -6.449 -2.874 24.384 1.00 94.75 116 GLY A C 1
ATOM 931 O O . GLY A 1 116 ? -7.197 -2.948 23.413 1.00 94.75 116 GLY A O 1
ATOM 932 N N . ASP A 1 117 ? -6.301 -1.767 25.115 1.00 94.94 117 ASP A N 1
ATOM 933 C CA . ASP A 1 117 ? -7.011 -0.502 24.856 1.00 94.94 117 ASP A CA 1
ATOM 934 C C . ASP A 1 117 ? -6.264 0.435 23.883 1.00 94.94 117 ASP A C 1
ATOM 936 O O . ASP A 1 117 ? -6.769 1.500 23.521 1.00 94.94 117 ASP A O 1
ATOM 940 N N . SER A 1 118 ? -5.059 0.059 23.444 1.00 95.06 118 SER A N 1
ATOM 941 C CA . SER A 1 118 ? -4.241 0.854 22.525 1.00 95.06 118 SER A CA 1
ATOM 942 C C . SER A 1 118 ? -4.489 0.438 21.077 1.00 95.06 118 SER A C 1
ATOM 944 O O . SER A 1 118 ? -4.473 -0.749 20.756 1.00 95.06 118 SER A O 1
ATOM 946 N N . THR A 1 119 ? -4.684 1.410 20.183 1.00 96.38 119 THR A N 1
ATOM 947 C CA . THR A 1 119 ? -4.856 1.176 18.740 1.00 96.38 119 THR A CA 1
ATOM 948 C C . THR A 1 119 ? -3.955 2.100 17.933 1.00 96.38 119 THR A C 1
ATOM 950 O O . THR A 1 119 ? -3.931 3.309 18.158 1.00 96.38 119 THR A O 1
ATOM 953 N N . GLU A 1 120 ? -3.255 1.523 16.964 1.00 95.62 120 GLU A N 1
ATOM 954 C CA . GLU A 1 120 ? -2.426 2.224 15.988 1.00 95.62 120 GLU A CA 1
ATOM 955 C C . GLU A 1 120 ? -3.016 2.043 14.590 1.00 95.62 120 GLU A C 1
ATOM 957 O O . GLU A 1 120 ? -3.587 0.998 14.276 1.00 95.62 120 GLU A O 1
ATOM 962 N N . ILE A 1 121 ? -2.899 3.068 13.745 1.00 95.38 121 ILE A N 1
ATOM 963 C CA . ILE A 1 121 ? -3.467 3.056 12.395 1.00 95.38 121 ILE A CA 1
ATOM 964 C C . ILE A 1 121 ? -2.364 3.341 11.391 1.00 95.38 121 ILE A C 1
ATOM 966 O O . ILE A 1 121 ? -1.738 4.399 11.440 1.00 95.38 121 ILE A O 1
ATOM 970 N N . TYR A 1 122 ? -2.186 2.428 10.442 1.00 95.62 122 TYR A N 1
ATOM 971 C CA . TYR A 1 122 ? -1.200 2.562 9.375 1.00 95.62 122 TYR A CA 1
ATOM 972 C C . TYR A 1 122 ? -1.880 2.510 8.017 1.00 95.62 122 TYR A C 1
ATOM 974 O O . TYR A 1 122 ? -2.791 1.708 7.809 1.00 95.62 122 TYR A O 1
ATOM 982 N N . THR A 1 123 ? -1.435 3.356 7.089 1.00 95.25 123 THR A N 1
ATOM 983 C CA . THR A 1 123 ? -1.920 3.373 5.705 1.00 95.25 123 THR A CA 1
ATOM 984 C C . THR A 1 123 ? -0.738 3.201 4.757 1.00 95.25 123 THR A C 1
ATOM 986 O O . THR A 1 123 ? 0.349 3.694 5.026 1.00 95.25 123 THR A O 1
ATOM 989 N N . ALA A 1 124 ? -0.934 2.479 3.658 1.00 95.00 124 ALA A N 1
ATOM 990 C CA . ALA A 1 124 ? 0.035 2.340 2.579 1.00 95.00 124 ALA A CA 1
ATOM 991 C C . ALA A 1 124 ? -0.675 2.301 1.229 1.00 95.00 124 ALA A C 1
ATOM 993 O O . ALA A 1 124 ? -1.851 1.942 1.139 1.00 95.00 124 ALA A O 1
ATOM 994 N N . TRP A 1 125 ? 0.062 2.606 0.170 1.00 93.38 125 TRP A N 1
ATOM 995 C CA . TRP A 1 125 ? -0.398 2.439 -1.202 1.00 93.38 125 TRP A CA 1
ATOM 996 C C . TRP A 1 125 ? 0.393 1.329 -1.880 1.00 93.38 125 TRP A C 1
ATOM 998 O O . TRP A 1 125 ? 1.616 1.379 -1.931 1.00 93.38 125 TRP A O 1
ATOM 1008 N N . VAL A 1 126 ? -0.312 0.327 -2.393 1.00 93.06 126 VAL A N 1
ATOM 1009 C CA . VAL A 1 126 ? 0.264 -0.773 -3.167 1.00 93.06 126 VAL A CA 1
ATOM 1010 C C . VAL A 1 126 ? 0.069 -0.468 -4.640 1.00 93.06 126 VAL A C 1
ATOM 1012 O O . VAL A 1 126 ? -1.045 -0.175 -5.079 1.00 93.06 126 VAL A O 1
ATOM 1015 N N . MET A 1 127 ? 1.146 -0.569 -5.405 1.00 89.00 127 MET A N 1
ATOM 1016 C CA . MET A 1 127 ? 1.137 -0.419 -6.851 1.00 89.00 127 MET A CA 1
ATOM 1017 C C . MET A 1 127 ? 1.768 -1.643 -7.491 1.00 89.00 127 MET A C 1
ATOM 1019 O O . MET A 1 127 ? 2.741 -2.193 -6.984 1.00 89.00 127 MET A O 1
ATOM 1023 N N . ILE A 1 128 ? 1.210 -2.035 -8.627 1.00 86.69 128 ILE A N 1
ATOM 1024 C CA . ILE A 1 128 ? 1.703 -3.129 -9.454 1.00 86.69 128 ILE A CA 1
ATOM 1025 C C . ILE A 1 128 ? 2.107 -2.515 -10.782 1.00 86.69 128 ILE A C 1
ATOM 1027 O O . ILE A 1 128 ? 1.257 -1.908 -11.438 1.00 86.69 128 ILE A O 1
ATOM 1031 N N . ASP A 1 129 ? 3.366 -2.647 -11.160 1.00 81.25 129 ASP A N 1
ATOM 1032 C CA . ASP A 1 129 ? 3.927 -2.056 -12.366 1.00 81.25 129 ASP A CA 1
ATOM 1033 C C . ASP A 1 129 ? 4.338 -3.128 -13.371 1.00 81.25 129 ASP A C 1
ATOM 1035 O O . ASP A 1 129 ? 5.028 -4.065 -12.997 1.00 81.25 129 ASP A O 1
ATOM 1039 N N . ASP A 1 130 ? 3.921 -2.998 -14.630 1.00 79.25 130 ASP A N 1
ATOM 1040 C CA . ASP A 1 130 ? 4.321 -3.932 -15.686 1.00 79.25 130 ASP A CA 1
ATOM 1041 C C . ASP A 1 130 ? 5.623 -3.446 -16.330 1.00 79.25 130 ASP A C 1
ATOM 1043 O O . ASP A 1 130 ? 5.644 -2.482 -17.106 1.00 79.25 130 ASP A O 1
ATOM 1047 N N . VAL A 1 131 ? 6.721 -4.111 -15.979 1.00 77.75 131 VAL A N 1
ATOM 1048 C CA . VAL A 1 131 ? 8.062 -3.766 -16.452 1.00 77.75 131 VAL A CA 1
ATOM 1049 C C . VAL A 1 131 ? 8.578 -4.831 -17.403 1.00 77.75 131 VAL A C 1
ATOM 1051 O O . VAL A 1 131 ? 8.377 -6.029 -17.208 1.00 77.75 131 VAL A O 1
ATOM 1054 N N . GLU A 1 132 ? 9.322 -4.397 -18.413 1.00 79.69 132 GLU A N 1
ATOM 1055 C CA . GLU A 1 132 ? 10.081 -5.299 -19.272 1.00 79.69 132 GLU A CA 1
ATOM 1056 C C . GLU A 1 132 ? 11.580 -5.162 -19.010 1.00 79.69 132 GLU A C 1
ATOM 1058 O O . GLU A 1 132 ? 12.082 -4.111 -18.593 1.00 79.69 132 GLU A O 1
ATOM 1063 N N . ILE A 1 133 ? 12.316 -6.245 -19.260 1.00 80.06 133 ILE A N 1
ATOM 1064 C CA . ILE A 1 133 ? 13.776 -6.202 -19.255 1.00 80.06 133 ILE A CA 1
ATOM 1065 C C . ILE A 1 133 ? 14.210 -5.355 -20.453 1.00 80.06 133 ILE A C 1
ATOM 1067 O O . ILE A 1 133 ? 13.992 -5.740 -21.599 1.00 80.06 133 ILE A O 1
ATOM 1071 N N . ASP A 1 134 ? 14.859 -4.222 -20.189 1.00 82.38 134 ASP A N 1
ATOM 1072 C CA . ASP A 1 134 ? 15.461 -3.397 -21.236 1.00 82.38 134 ASP A CA 1
ATOM 1073 C C . ASP A 1 134 ? 16.770 -4.026 -21.712 1.00 82.38 134 ASP A C 1
ATOM 1075 O O . ASP A 1 134 ? 16.970 -4.282 -22.899 1.00 82.38 134 ASP A O 1
ATOM 1079 N N . ARG A 1 135 ? 17.678 -4.302 -20.768 1.00 83.81 135 ARG A N 1
ATOM 1080 C CA . ARG A 1 135 ? 18.985 -4.893 -21.064 1.00 83.81 135 ARG A CA 1
ATOM 1081 C C . ARG A 1 135 ? 19.634 -5.524 -19.841 1.00 83.81 135 ARG A C 1
ATOM 1083 O O . ARG A 1 135 ? 19.376 -5.148 -18.701 1.00 83.81 135 ARG A O 1
ATOM 1090 N N . LEU A 1 136 ? 20.571 -6.426 -20.107 1.00 88.44 136 LEU A N 1
ATOM 1091 C CA . LEU A 1 136 ? 21.518 -6.951 -19.131 1.00 88.44 136 LEU A CA 1
ATOM 1092 C C . LEU A 1 136 ? 22.900 -6.378 -19.451 1.00 88.44 136 LEU A C 1
ATOM 1094 O O . LEU A 1 136 ? 23.392 -6.555 -20.565 1.00 88.44 136 LEU A O 1
ATOM 1098 N N . ALA A 1 137 ? 23.531 -5.696 -18.498 1.00 88.31 137 ALA A N 1
ATOM 1099 C CA . ALA A 1 137 ? 24.884 -5.179 -18.671 1.00 88.31 137 ALA A CA 1
ATOM 1100 C C . ALA A 1 137 ? 25.874 -5.894 -17.757 1.00 88.31 137 ALA A C 1
ATOM 1102 O O . ALA A 1 137 ? 25.579 -6.227 -16.610 1.00 88.31 137 ALA A O 1
ATOM 1103 N N . VAL A 1 138 ? 27.089 -6.075 -18.258 1.00 90.50 138 VAL A N 1
ATOM 1104 C CA . VAL A 1 138 ? 28.223 -6.509 -17.450 1.00 90.50 138 VAL A CA 1
ATOM 1105 C C . VAL A 1 138 ? 28.808 -5.273 -16.779 1.00 90.50 138 VAL A C 1
ATOM 1107 O O . VAL A 1 138 ? 29.359 -4.409 -17.454 1.00 90.50 138 VAL A O 1
ATOM 1110 N N . TRP A 1 139 ? 28.672 -5.174 -15.458 1.00 84.75 139 TRP A N 1
ATOM 1111 C CA . TRP A 1 139 ? 29.190 -4.033 -14.701 1.00 84.75 139 TRP A CA 1
ATOM 1112 C C . TRP A 1 139 ? 30.639 -4.253 -14.265 1.00 84.75 139 TRP A C 1
ATOM 1114 O O . TRP A 1 139 ? 31.479 -3.369 -14.389 1.00 84.75 139 TRP A O 1
ATOM 1124 N N . ASN A 1 140 ? 30.947 -5.454 -13.776 1.00 84.81 140 ASN A N 1
ATOM 1125 C CA . ASN A 1 140 ? 32.303 -5.856 -13.414 1.00 84.81 140 ASN A CA 1
ATOM 1126 C C . ASN A 1 140 ? 32.603 -7.192 -14.074 1.00 84.81 140 ASN A C 1
ATOM 1128 O O . ASN A 1 140 ? 31.818 -8.124 -13.927 1.00 84.81 140 ASN A O 1
ATOM 1132 N N . ASN A 1 141 ? 33.739 -7.294 -14.755 1.00 90.62 141 ASN A N 1
ATOM 1133 C CA . ASN A 1 141 ? 34.235 -8.555 -15.284 1.00 90.62 141 ASN A CA 1
ATOM 1134 C C . ASN A 1 141 ? 35.744 -8.615 -15.095 1.00 90.62 141 ASN A C 1
ATOM 1136 O O . ASN A 1 141 ? 36.506 -8.007 -15.847 1.00 90.62 141 ASN A O 1
ATOM 1140 N N . ASN A 1 142 ? 36.160 -9.305 -14.044 1.00 91.12 142 ASN A N 1
ATOM 1141 C CA . ASN A 1 142 ? 37.555 -9.601 -13.776 1.00 91.12 142 ASN A CA 1
ATOM 1142 C C . ASN A 1 142 ? 37.689 -11.051 -13.288 1.00 91.12 142 ASN A C 1
ATOM 1144 O O . ASN A 1 142 ? 36.696 -11.755 -13.115 1.00 91.12 142 ASN A O 1
ATOM 1148 N N . CYS A 1 143 ? 38.921 -11.503 -13.054 1.00 92.88 143 CYS A N 1
ATOM 1149 C CA . CYS A 1 143 ? 39.197 -12.885 -12.653 1.00 92.88 143 CYS A CA 1
ATOM 1150 C C . CYS A 1 143 ? 38.609 -13.283 -11.284 1.00 92.88 143 CYS A C 1
ATOM 1152 O O . CYS A 1 143 ? 38.622 -14.463 -10.950 1.00 92.88 143 CYS A O 1
ATOM 1154 N N . GLU A 1 144 ? 38.124 -12.324 -10.490 1.00 91.69 144 GLU A N 1
ATOM 1155 C CA . GLU A 1 144 ? 37.599 -12.550 -9.138 1.00 91.69 144 GLU A CA 1
ATOM 1156 C C . GLU A 1 144 ? 36.068 -12.480 -9.082 1.00 91.69 144 GLU A C 1
ATOM 1158 O O . GLU A 1 144 ? 35.452 -13.127 -8.236 1.00 91.69 144 GLU A O 1
ATOM 1163 N N . ARG A 1 145 ? 35.436 -11.694 -9.965 1.00 91.00 145 ARG A N 1
ATOM 1164 C CA . ARG A 1 145 ? 33.984 -11.507 -9.990 1.00 91.00 145 ARG A CA 1
ATOM 1165 C C . ARG A 1 145 ? 33.447 -11.109 -11.361 1.00 91.00 145 ARG A C 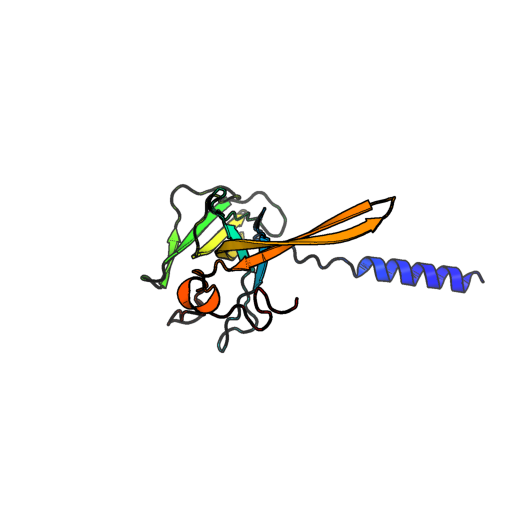1
ATOM 1167 O O . ARG A 1 145 ? 34.023 -10.290 -12.080 1.00 91.00 145 ARG A O 1
ATOM 1174 N N . LEU A 1 146 ? 32.246 -11.610 -11.628 1.00 91.12 146 LEU A N 1
ATOM 1175 C CA . LEU A 1 146 ? 31.343 -11.137 -12.668 1.00 91.12 146 LEU A CA 1
ATOM 1176 C C . LEU A 1 146 ? 30.106 -10.537 -11.988 1.00 91.12 146 LEU A C 1
ATOM 1178 O O . LEU A 1 146 ? 29.429 -11.221 -11.224 1.00 91.12 146 LEU A O 1
ATOM 1182 N N . THR A 1 147 ? 29.811 -9.264 -12.250 1.00 90.44 147 THR A N 1
ATOM 1183 C CA . THR A 1 147 ? 28.577 -8.610 -11.793 1.00 90.44 147 THR A CA 1
ATOM 1184 C C . THR A 1 147 ? 27.732 -8.250 -13.000 1.00 90.44 147 THR A C 1
ATOM 1186 O O . THR A 1 147 ? 28.186 -7.515 -13.879 1.00 90.44 147 THR A O 1
ATOM 1189 N N . LEU A 1 148 ? 26.502 -8.752 -13.016 1.00 88.69 148 LEU A N 1
ATOM 1190 C CA . LEU A 1 148 ? 25.497 -8.415 -14.010 1.00 88.69 148 LEU A CA 1
ATOM 1191 C C . LEU A 1 148 ? 24.523 -7.408 -13.399 1.00 88.69 148 LEU A C 1
ATOM 1193 O O . LEU A 1 148 ? 24.076 -7.589 -12.269 1.00 88.69 148 LEU A O 1
ATOM 1197 N N . ALA A 1 149 ? 24.220 -6.354 -14.145 1.00 84.44 149 ALA A N 1
ATOM 1198 C CA . ALA A 1 149 ? 23.199 -5.377 -13.811 1.00 84.44 149 ALA A CA 1
ATOM 1199 C C . ALA A 1 149 ? 22.029 -5.555 -14.779 1.00 84.44 149 ALA A C 1
ATOM 1201 O O . ALA A 1 149 ? 22.200 -5.449 -15.997 1.00 84.44 149 ALA A O 1
ATOM 1202 N N . LEU A 1 150 ? 20.856 -5.858 -14.230 1.00 79.81 150 LEU A N 1
ATOM 1203 C CA . LEU A 1 150 ? 19.612 -5.881 -14.981 1.00 79.81 150 LEU A CA 1
ATOM 1204 C C . LEU A 1 150 ? 19.034 -4.467 -14.995 1.00 79.81 150 LEU A C 1
ATOM 1206 O O . LEU A 1 150 ? 18.890 -3.852 -13.942 1.00 79.81 150 LEU A O 1
ATOM 1210 N N . PHE A 1 151 ? 18.703 -3.972 -16.181 1.00 78.94 151 PHE A N 1
ATOM 1211 C CA . PHE A 1 151 ? 17.980 -2.721 -16.361 1.00 78.94 151 PHE A CA 1
ATOM 1212 C C . PHE A 1 151 ? 16.582 -3.063 -16.853 1.00 78.94 151 PHE A C 1
ATOM 1214 O O . PHE A 1 151 ? 16.432 -3.740 -17.873 1.00 78.94 151 PHE A O 1
ATOM 1221 N N . SER A 1 152 ? 15.576 -2.605 -16.121 1.00 76.25 152 SER A N 1
ATOM 1222 C CA . SER A 1 152 ? 14.180 -2.656 -16.532 1.00 76.25 152 SER A CA 1
ATOM 1223 C C . SER A 1 152 ? 13.722 -1.281 -17.004 1.00 76.25 152 SER A C 1
ATOM 1225 O O . SER A 1 152 ? 14.307 -0.251 -16.660 1.00 76.25 152 SER A O 1
ATOM 1227 N N . LYS A 1 153 ? 12.667 -1.273 -17.808 1.00 74.31 153 LYS A N 1
ATOM 1228 C CA . LYS A 1 153 ? 11.934 -0.068 -18.189 1.00 74.31 153 LYS A CA 1
ATOM 1229 C C . LYS A 1 153 ? 10.433 -0.355 -18.106 1.00 74.31 153 LYS A C 1
ATOM 1231 O O . LYS A 1 153 ? 10.060 -1.533 -18.116 1.00 74.31 153 LYS A O 1
ATOM 1236 N N . PRO A 1 154 ? 9.571 0.675 -18.043 1.00 72.38 154 PRO A N 1
ATOM 1237 C CA . PRO A 1 154 ? 8.148 0.442 -18.231 1.00 72.38 154 PRO A CA 1
ATOM 1238 C C . PRO A 1 154 ? 7.932 -0.255 -19.572 1.00 72.38 154 PRO A C 1
ATOM 1240 O O . PRO A 1 154 ? 8.577 0.098 -20.563 1.00 72.38 154 PRO A O 1
ATOM 1243 N N . ASN A 1 155 ? 7.016 -1.216 -19.614 1.00 70.19 155 ASN A N 1
ATOM 1244 C CA . ASN A 1 155 ? 6.546 -1.760 -20.881 1.00 70.19 155 ASN A CA 1
ATOM 1245 C C . ASN A 1 155 ? 6.071 -0.598 -21.789 1.00 70.19 155 ASN A C 1
ATOM 1247 O O . ASN A 1 155 ? 5.447 0.345 -21.311 1.00 70.19 155 ASN A O 1
ATOM 1251 N N . ASN A 1 156 ? 6.357 -0.622 -23.097 1.00 61.78 156 ASN A N 1
ATOM 1252 C CA . ASN A 1 156 ? 5.997 0.474 -24.019 1.00 61.78 156 ASN A CA 1
ATOM 1253 C C . ASN A 1 156 ? 4.477 0.720 -24.143 1.00 61.78 156 ASN A C 1
ATOM 1255 O O . ASN A 1 156 ? 4.062 1.738 -24.693 1.00 61.78 156 ASN A O 1
ATOM 1259 N N . PHE A 1 157 ? 3.642 -0.193 -23.637 1.00 59.66 157 PHE A N 1
ATOM 1260 C CA . PHE A 1 157 ? 2.192 -0.004 -23.492 1.00 59.66 157 PHE A CA 1
ATOM 1261 C C . PHE A 1 157 ? 1.780 0.558 -22.117 1.00 59.66 157 PHE A C 1
ATOM 1263 O O . PHE A 1 157 ? 0.589 0.728 -21.851 1.00 59.66 157 PHE A O 1
ATOM 1270 N N . TYR A 1 158 ? 2.748 0.823 -21.238 1.00 55.66 158 TYR A N 1
ATOM 1271 C CA . TYR A 1 158 ? 2.568 1.076 -19.815 1.00 55.66 158 TYR A CA 1
ATOM 1272 C C . TYR A 1 158 ? 3.174 2.424 -19.394 1.00 55.66 158 TYR A C 1
ATOM 1274 O O . TYR A 1 158 ? 4.361 2.563 -19.109 1.00 55.66 158 TYR A O 1
ATOM 1282 N N . GLU A 1 159 ? 2.330 3.451 -19.311 1.00 56.41 159 GLU A N 1
ATOM 1283 C CA . GLU A 1 159 ? 2.703 4.741 -18.731 1.00 56.41 159 GLU A CA 1
ATOM 1284 C C . GLU A 1 159 ? 2.295 4.798 -17.250 1.00 56.41 159 GLU A C 1
ATOM 1286 O O . GLU A 1 159 ? 1.147 5.102 -16.907 1.00 56.41 159 GLU A O 1
ATOM 1291 N N . VAL A 1 160 ? 3.260 4.546 -16.358 1.00 53.09 160 VAL A N 1
ATOM 1292 C CA . VAL A 1 160 ? 3.085 4.593 -14.889 1.00 53.09 160 VAL A CA 1
ATOM 1293 C C . VAL A 1 160 ? 2.406 5.898 -14.445 1.00 53.09 160 VAL A C 1
ATOM 1295 O O . VAL A 1 160 ? 1.481 5.878 -13.633 1.00 53.09 160 VAL A O 1
ATOM 1298 N N . ASN A 1 161 ? 2.828 7.028 -15.022 1.00 54.25 161 ASN A N 1
ATOM 1299 C CA . ASN A 1 161 ? 2.416 8.370 -14.605 1.00 54.25 161 ASN A CA 1
ATOM 1300 C C . ASN A 1 161 ? 1.058 8.832 -15.162 1.00 54.25 161 ASN A C 1
ATOM 1302 O O . ASN A 1 161 ? 0.537 9.835 -14.676 1.00 54.25 161 ASN A O 1
ATOM 1306 N N . SER A 1 162 ? 0.493 8.171 -16.182 1.00 54.22 162 SER A N 1
ATOM 1307 C CA . SER A 1 162 ? -0.710 8.685 -16.857 1.00 54.22 162 SER A CA 1
ATOM 1308 C C . SER A 1 162 ? -2.002 7.962 -16.486 1.00 54.22 162 SER A C 1
ATOM 1310 O O . SER A 1 162 ? -3.051 8.598 -16.547 1.00 54.22 162 SER A O 1
ATOM 1312 N N . ASN A 1 163 ? -1.964 6.688 -16.057 1.00 51.38 163 ASN A N 1
ATOM 1313 C CA . ASN A 1 163 ? -3.209 5.923 -15.857 1.00 51.38 163 ASN A CA 1
ATOM 1314 C C . ASN A 1 163 ? -3.275 4.969 -14.648 1.00 51.38 163 ASN A C 1
ATOM 1316 O O . ASN A 1 163 ? -4.382 4.615 -14.247 1.00 51.38 163 ASN A O 1
ATOM 1320 N N . TYR A 1 164 ? -2.155 4.545 -14.048 1.00 60.84 164 TYR A N 1
ATOM 1321 C CA . TYR A 1 164 ? -2.182 3.462 -13.042 1.00 60.84 164 TYR A CA 1
ATOM 1322 C C . TYR A 1 164 ? -1.581 3.815 -11.687 1.00 60.84 164 TYR A C 1
ATOM 1324 O O . TYR A 1 164 ? -1.919 3.174 -10.690 1.00 60.84 164 TYR A O 1
ATOM 1332 N N . PHE A 1 165 ? -0.745 4.849 -11.619 1.00 70.88 165 PHE A N 1
ATOM 1333 C CA . PHE A 1 165 ? -0.288 5.384 -10.351 1.00 70.88 165 PHE A CA 1
ATOM 1334 C C . PHE A 1 165 ? -1.271 6.448 -9.866 1.00 70.88 165 PHE A C 1
ATOM 1336 O O . PHE A 1 165 ? -1.177 7.613 -10.234 1.00 70.88 165 PHE A O 1
ATOM 1343 N N . THR A 1 166 ? -2.270 6.049 -9.084 1.00 80.19 166 THR A N 1
ATOM 1344 C CA . THR A 1 166 ? -3.179 6.997 -8.429 1.00 80.19 166 THR A CA 1
ATOM 1345 C C . THR A 1 166 ? -3.299 6.651 -6.960 1.00 80.19 166 THR A C 1
ATOM 1347 O O . THR A 1 166 ? -3.782 5.580 -6.597 1.00 80.19 166 THR A O 1
ATOM 1350 N N . TYR A 1 167 ? -2.884 7.586 -6.116 1.00 86.25 167 TYR A N 1
ATOM 1351 C CA . TYR A 1 167 ? -3.242 7.596 -4.705 1.00 86.25 167 TYR A CA 1
ATOM 1352 C C . TYR A 1 167 ? -4.185 8.765 -4.426 1.00 86.25 167 TYR A C 1
ATOM 1354 O O . TYR A 1 167 ? -4.355 9.655 -5.256 1.00 86.25 167 TYR A O 1
ATOM 1362 N N . TYR A 1 168 ? -4.847 8.758 -3.275 1.00 87.88 168 TYR A N 1
ATOM 1363 C CA . TYR A 1 168 ? -5.883 9.739 -2.958 1.00 87.88 168 TYR A CA 1
ATOM 1364 C C . TYR A 1 168 ? -5.531 10.488 -1.682 1.00 87.88 168 TYR A C 1
ATOM 1366 O O . TYR A 1 168 ? -5.168 9.873 -0.679 1.00 87.88 168 TYR A O 1
ATOM 1374 N N . ASN A 1 169 ? -5.676 11.815 -1.697 1.00 87.19 169 ASN A N 1
ATOM 1375 C CA . ASN A 1 169 ? -5.519 12.619 -0.487 1.00 87.19 169 ASN A CA 1
ATOM 1376 C C . ASN A 1 169 ? -6.771 12.525 0.398 1.00 87.19 169 ASN A C 1
ATOM 1378 O O . ASN A 1 169 ? -7.633 13.410 0.389 1.00 87.19 169 ASN A O 1
ATOM 1382 N N . TYR A 1 170 ? -6.854 11.444 1.169 1.00 85.00 170 TYR A N 1
ATOM 1383 C CA . TYR A 1 170 ? -7.975 11.147 2.061 1.00 85.00 170 TYR A CA 1
ATOM 1384 C C . TYR A 1 170 ? -8.006 12.001 3.341 1.00 85.00 170 TYR A C 1
ATOM 1386 O O . TYR A 1 170 ? -8.894 11.827 4.171 1.00 85.00 170 TYR A O 1
ATOM 1394 N N . TYR A 1 171 ? -7.060 12.929 3.515 1.00 84.12 171 TYR A N 1
ATOM 1395 C CA . TYR A 1 171 ? -7.102 13.941 4.577 1.00 84.12 171 TYR A CA 1
ATOM 1396 C C . TYR A 1 171 ? -7.967 15.152 4.200 1.00 84.12 171 TYR A C 1
ATOM 1398 O O . TYR A 1 171 ? -8.215 16.027 5.026 1.00 84.12 171 TYR A O 1
ATOM 1406 N N . THR A 1 172 ? -8.440 15.214 2.953 1.00 84.19 172 THR A N 1
ATOM 1407 C CA . THR A 1 172 ? -9.333 16.269 2.459 1.00 84.19 172 THR A CA 1
ATOM 1408 C C . THR A 1 172 ? -10.727 15.705 2.204 1.00 84.19 172 THR A C 1
ATOM 1410 O O . THR A 1 172 ? -10.812 14.571 1.756 1.00 84.19 172 THR A O 1
ATOM 1413 N N . PRO A 1 173 ? -11.822 16.474 2.344 1.00 83.38 173 PRO A N 1
ATOM 1414 C CA . PRO A 1 173 ? -13.179 15.981 2.058 1.00 83.38 173 PRO A CA 1
ATOM 1415 C C . PRO A 1 173 ? -13.413 15.559 0.597 1.00 83.38 173 PRO A C 1
ATOM 1417 O O . PRO A 1 173 ? -14.366 14.847 0.282 1.00 83.38 173 PRO A O 1
ATOM 1420 N N . ILE A 1 174 ? -12.574 16.038 -0.324 1.00 85.31 174 ILE A N 1
ATOM 1421 C CA . ILE A 1 174 ? -12.720 15.783 -1.759 1.00 85.31 174 ILE A CA 1
ATOM 1422 C C . ILE A 1 174 ? -12.049 14.463 -2.149 1.00 85.31 174 ILE A C 1
ATOM 1424 O O . ILE A 1 174 ? -12.506 13.832 -3.098 1.00 85.31 174 ILE A O 1
ATOM 1428 N N . HIS A 1 175 ? -11.026 14.023 -1.403 1.00 87.19 175 HIS A N 1
ATOM 1429 C CA . HIS A 1 175 ? -10.183 12.882 -1.762 1.00 87.19 175 HIS A CA 1
ATOM 1430 C C . HIS A 1 175 ? -9.677 13.021 -3.200 1.00 87.19 175 HIS A C 1
ATOM 1432 O O . HIS A 1 175 ? -9.949 12.180 -4.050 1.00 87.19 175 HIS A O 1
ATOM 1438 N N . ALA A 1 176 ? -9.001 14.130 -3.508 1.00 85.12 176 ALA A N 1
ATOM 1439 C CA . ALA A 1 176 ? -8.506 14.358 -4.861 1.00 85.12 176 ALA A CA 1
ATOM 1440 C C . ALA A 1 176 ? -7.489 13.264 -5.261 1.00 85.12 176 ALA A C 1
ATOM 1442 O O . ALA A 1 176 ? -6.643 12.905 -4.428 1.00 85.12 176 ALA A O 1
ATOM 1443 N N . PRO A 1 177 ? -7.558 12.735 -6.499 1.00 85.31 177 PRO A N 1
ATOM 1444 C CA . PRO A 1 177 ? -6.552 11.817 -7.010 1.00 85.31 177 PRO A CA 1
ATOM 1445 C C . PRO A 1 177 ? -5.225 12.552 -7.218 1.00 85.31 177 PRO A C 1
ATOM 1447 O O . PRO A 1 177 ? -5.191 13.704 -7.652 1.00 85.31 177 PRO A O 1
ATOM 1450 N N . LEU A 1 178 ? -4.130 11.868 -6.915 1.00 82.81 178 LEU A N 1
ATOM 1451 C CA . LEU A 1 178 ? -2.761 12.331 -7.079 1.00 82.81 178 LEU A CA 1
ATOM 1452 C C . LEU A 1 178 ? -2.004 11.290 -7.903 1.00 82.81 178 LEU A C 1
ATOM 1454 O O . LEU A 1 178 ? -1.960 10.114 -7.539 1.00 82.81 178 LEU A O 1
ATOM 1458 N N . THR A 1 179 ? -1.425 11.734 -9.019 1.00 74.56 179 THR A N 1
ATOM 1459 C CA . THR A 1 179 ? -0.797 10.864 -10.029 1.00 74.56 179 THR A CA 1
ATOM 1460 C C . THR A 1 179 ? 0.714 11.048 -10.143 1.00 74.56 179 THR A C 1
ATOM 1462 O O . THR A 1 179 ? 1.329 10.640 -11.123 1.00 74.56 179 THR A O 1
ATOM 1465 N N . VAL A 1 180 ? 1.334 11.682 -9.145 1.00 67.38 180 VAL A N 1
ATOM 1466 C CA . VAL A 1 180 ? 2.753 12.050 -9.184 1.00 67.38 180 VAL A CA 1
ATOM 1467 C C . VAL A 1 180 ? 3.514 11.311 -8.091 1.00 67.38 180 VAL A C 1
ATOM 1469 O O . VAL A 1 180 ? 3.199 11.451 -6.910 1.00 67.38 180 VAL A O 1
ATOM 1472 N N . LEU A 1 181 ? 4.554 10.572 -8.474 1.00 63.00 181 LEU A N 1
ATOM 1473 C CA . LEU A 1 181 ? 5.528 9.944 -7.572 1.00 63.00 181 LEU A CA 1
ATOM 1474 C C . LEU A 1 181 ? 6.514 10.975 -6.988 1.00 63.00 181 LEU A C 1
ATOM 1476 O O . LEU A 1 181 ? 7.723 10.805 -7.051 1.00 63.00 181 LEU A O 1
ATOM 1480 N N . GLY A 1 182 ? 6.019 12.096 -6.455 1.00 53.91 182 GLY A N 1
ATOM 1481 C CA . GLY A 1 182 ? 6.871 13.182 -5.958 1.00 53.91 182 GLY A CA 1
ATOM 1482 C C . GLY A 1 182 ? 7.979 13.630 -6.943 1.00 53.91 182 GLY A C 1
ATOM 1483 O O . GLY A 1 182 ? 7.866 13.417 -8.148 1.00 53.91 182 GLY A O 1
ATOM 1484 N N . PRO A 1 183 ? 9.053 14.293 -6.467 1.00 46.53 183 PRO A N 1
ATOM 1485 C CA . PRO A 1 183 ? 10.134 14.810 -7.312 1.00 46.53 183 PRO A CA 1
ATOM 1486 C C . PRO A 1 183 ? 11.178 13.754 -7.704 1.00 46.53 183 PRO A C 1
ATOM 1488 O O . PRO A 1 183 ? 11.963 13.995 -8.615 1.00 46.53 183 PRO A O 1
ATOM 1491 N N . ARG A 1 184 ? 11.210 12.599 -7.027 1.00 50.34 184 ARG A N 1
ATOM 1492 C CA . ARG A 1 184 ? 12.058 11.464 -7.407 1.00 50.34 184 ARG A CA 1
ATOM 1493 C C . ARG A 1 184 ? 11.229 10.563 -8.298 1.00 50.34 184 ARG A C 1
ATOM 1495 O O . ARG A 1 184 ? 10.535 9.676 -7.811 1.00 50.34 184 ARG A O 1
ATOM 1502 N N . GLY A 1 185 ? 11.245 10.859 -9.594 1.00 52.94 185 GLY A N 1
ATOM 1503 C CA . GLY A 1 185 ? 10.602 10.003 -10.576 1.00 52.94 185 GLY A CA 1
ATOM 1504 C C . GLY A 1 185 ? 11.034 8.549 -10.378 1.00 52.94 185 GLY A C 1
ATOM 1505 O O . GLY A 1 185 ? 12.173 8.264 -10.034 1.00 52.94 185 GLY A O 1
ATOM 1506 N N . TYR A 1 186 ? 10.111 7.635 -10.624 1.00 55.53 186 TYR A N 1
ATOM 1507 C CA . TYR A 1 186 ? 10.291 6.188 -10.516 1.00 55.53 186 TYR A CA 1
ATOM 1508 C C . TYR A 1 186 ? 11.466 5.621 -11.348 1.00 55.53 186 TYR A C 1
ATOM 1510 O O . TYR A 1 186 ? 12.066 4.622 -10.974 1.00 55.53 186 TYR A O 1
ATOM 1518 N N . PHE A 1 187 ? 11.840 6.324 -12.425 1.00 56.94 187 PHE A N 1
ATOM 1519 C CA . PHE A 1 187 ? 13.053 6.117 -13.237 1.00 56.94 187 PHE A CA 1
ATOM 1520 C C . PHE A 1 187 ? 13.936 7.377 -13.305 1.00 56.94 187 PHE A C 1
ATOM 1522 O O . PHE A 1 187 ? 14.799 7.500 -14.171 1.00 56.94 187 PHE A O 1
ATOM 1529 N N . GLY A 1 188 ? 13.670 8.364 -12.449 1.00 49.31 188 GLY A N 1
ATOM 1530 C CA . GLY A 1 188 ? 14.482 9.568 -12.358 1.00 49.31 188 GLY A CA 1
ATOM 1531 C C . GLY A 1 188 ? 15.756 9.233 -11.599 1.00 49.31 188 GLY A C 1
ATOM 1532 O O . GLY A 1 188 ? 15.672 8.869 -10.432 1.00 49.31 188 GLY A O 1
ATOM 1533 N N . ASP A 1 189 ? 16.892 9.377 -12.276 1.00 37.50 189 ASP A N 1
ATOM 1534 C CA . ASP A 1 189 ? 18.268 9.206 -11.781 1.00 37.50 189 ASP A CA 1
ATOM 1535 C C . ASP A 1 189 ? 18.960 7.866 -12.116 1.00 37.50 189 ASP A C 1
ATOM 1537 O O . ASP A 1 189 ? 19.665 7.299 -11.278 1.00 37.50 189 ASP A O 1
ATOM 1541 N N . TYR A 1 190 ? 18.866 7.426 -13.380 1.00 40.31 190 TYR A N 1
ATOM 1542 C CA . TYR A 1 190 ? 19.931 6.640 -14.029 1.00 40.31 190 TYR A CA 1
ATOM 1543 C C . TYR A 1 190 ? 20.352 7.250 -15.367 1.00 40.31 190 TYR A C 1
ATOM 1545 O O . TYR A 1 190 ? 19.458 7.571 -16.181 1.00 40.31 190 TYR A O 1
#

Foldseek 3Di:
DVVVVVVVVVVVVVVVVVPPPPPPQQKDWPQFPDKAWDQLPDPCRVDIAIETEFEQEDVRQGFTKMAGADPVRDDWWKWKFWQDPVVLDTHTDPPDTDRMDIRHAFGKMKMWTDDPPDIDIHIYTYFYAYKDFPDWDFPDDDPVDTDIDTDIDGDPVGDQQPPGQWAFSSVDPNRDTDRDRPPCPPPRDD